Protein AF-A0A843I8L0-F1 (afdb_monomer)

Radius of gyration: 22.69 Å; Cα contacts (8 Å, |Δi|>4): 355; chains: 1; bounding box: 72×66×54 Å

pLDDT: mean 89.14, std 8.12, range [50.22, 97.62]

Solvent-accessible surface area (backbone atoms only — not comparable to full-atom values): 13441 Å² total; per-residue (Å²): 109,74,66,48,54,58,33,35,78,69,43,49,57,62,70,49,76,48,60,53,82,94,48,53,71,73,60,55,40,49,42,23,33,84,89,44,99,67,52,45,68,37,54,49,33,29,39,32,42,53,43,90,47,35,67,62,54,48,50,43,46,73,73,35,57,50,73,43,61,46,28,77,53,62,52,91,86,58,61,72,79,72,45,74,86,71,53,73,68,56,50,50,50,42,46,30,30,5,36,21,35,60,30,52,44,60,78,82,88,50,69,40,33,24,39,69,49,51,31,5,12,26,35,31,74,46,78,92,71,39,51,93,35,15,38,43,23,26,36,40,36,49,42,47,52,43,38,54,50,40,61,70,51,51,78,52,70,92,53,80,90,44,74,69,55,47,52,52,51,39,51,54,46,50,50,49,53,50,52,36,34,76,72,63,51,32,40,89,81,48,49,69,47,66,41,79,29,94,86,41,92,90,45,74,38,76,49,72,43,81,34,53,52,78,82,89,89,78,88,86,86,88,85,82,88,76,81,80,87,75,80,79,84,126

Sequence (234 aa):
LAKIKEDSEKGNPRVLYFSVDGMNMTELEALTDSEQTKFIQDPRVALVGPYDEFGITCARIFTTHYSEEPGYAEYRSVSTGTFTERTDDEENEIQNAGIIFNRDEKPGKSIHPKICLAVSTAFAKNPDNRPNDCLLHARRNVDQLIRDAFEVLYPQLKRNETEINLSYLQADIDNLVTSKREAGYMMEGTYINVNESASNPYDLDVEGVAVPVNSTELIRFSMYIEAPVTTVRS

Foldseek 3Di:
DVVQVVCVVVLQHAAAEDEDPPDDLVRVLQQLDPVDPHHDADLSYAYEDDPVCRVVQVVLVVPDDLQDWSQPAADPPDDAPPFDDDDPVVVCSSVQQQYWYWDQDPPDPHTGTGILTQFHNNSHDDVVRRDLSRGRSQVSLVSVLSNVLCVLCVVCQPPDDDPVVQVVSQVSNVVSQVVCVVVQFFDPQWHWHWAQDPVDNNDIDIDTDTHGDDDDNDDDDDDDDDDPPDPPDD

Secondary structure (DSSP, 8-state):
-HHHHHHHHTT----EEE--TT--HHHHHHTT-TTSSS----TTEEEESSGGGHHHHHHHHHHS-TTS-GGGS--SSSPTT-SPP--HHHHHHHHHTTEE-EEEE-STT--EEEES--B-GGG-S-GGG--TT-BHHHHHHHHHHHHHHHHHHGGGTTS---HHHHHHHHHHHHHHHHHHHHTTSB-TT-EEEEEE-SS-TT-EEEEEE--BPPPP--------PPPP------

Structure (mmCIF, N/CA/C/O backbone):
data_AF-A0A843I8L0-F1
#
_entry.id   AF-A0A843I8L0-F1
#
loop_
_atom_site.group_PDB
_atom_site.id
_atom_site.type_symbol
_atom_site.label_atom_id
_atom_site.label_alt_id
_atom_site.label_comp_id
_atom_site.label_asym_id
_atom_site.label_entity_id
_atom_site.label_seq_id
_atom_site.pdbx_PDB_ins_code
_atom_site.Cartn_x
_atom_site.Cartn_y
_atom_site.Cartn_z
_atom_site.occupancy
_atom_site.B_iso_or_equiv
_atom_site.auth_seq_id
_atom_site.auth_comp_id
_atom_site.auth_asym_id
_atom_site.auth_atom_id
_atom_site.pdbx_PDB_model_num
ATOM 1 N N . LEU A 1 1 ? 13.595 -8.304 9.120 1.00 67.06 1 LEU A N 1
ATOM 2 C CA . LEU A 1 1 ? 13.813 -7.118 8.257 1.00 67.06 1 LEU A CA 1
ATOM 3 C C . LEU A 1 1 ? 14.927 -7.314 7.232 1.00 67.06 1 LEU A C 1
ATOM 5 O O . LEU A 1 1 ? 14.651 -7.096 6.064 1.00 67.06 1 LEU A O 1
ATOM 9 N N . ALA A 1 2 ? 16.128 -7.782 7.607 1.00 77.75 2 ALA A N 1
ATOM 10 C CA . ALA A 1 2 ? 17.236 -7.994 6.655 1.00 77.75 2 ALA A CA 1
ATOM 11 C C . ALA A 1 2 ? 16.834 -8.791 5.395 1.00 77.75 2 ALA A C 1
ATOM 13 O O . ALA A 1 2 ? 17.108 -8.357 4.284 1.00 77.75 2 ALA A O 1
ATOM 14 N N . LYS A 1 3 ? 16.079 -9.886 5.565 1.00 80.62 3 LYS A N 1
ATOM 15 C CA . LYS A 1 3 ? 15.619 -10.712 4.441 1.00 80.62 3 LYS A CA 1
ATOM 16 C C . LYS A 1 3 ? 14.651 -9.997 3.482 1.00 80.62 3 LYS A C 1
ATOM 18 O O . LYS A 1 3 ? 14.734 -10.184 2.280 1.00 80.62 3 LYS A O 1
ATOM 23 N N . ILE A 1 4 ? 13.774 -9.136 4.003 1.00 81.44 4 ILE A N 1
ATOM 24 C CA . ILE A 1 4 ? 12.812 -8.365 3.191 1.00 81.44 4 ILE A CA 1
ATOM 25 C C . ILE A 1 4 ? 13.538 -7.335 2.321 1.00 81.44 4 ILE A C 1
ATOM 27 O O . ILE A 1 4 ? 13.143 -7.103 1.178 1.00 81.44 4 ILE A O 1
ATOM 31 N N . LYS A 1 5 ? 14.604 -6.728 2.856 1.00 79.56 5 LYS A N 1
ATOM 32 C CA . LYS A 1 5 ? 15.454 -5.798 2.104 1.00 79.56 5 LYS A CA 1
ATOM 33 C C . LYS A 1 5 ? 16.174 -6.530 0.970 1.00 79.56 5 LYS A C 1
ATOM 35 O O . LYS A 1 5 ? 16.036 -6.128 -0.177 1.00 79.56 5 LYS A O 1
ATOM 40 N N . GLU A 1 6 ? 16.794 -7.667 1.282 1.00 84.44 6 GLU A N 1
ATOM 41 C CA . GLU A 1 6 ? 17.468 -8.522 0.294 1.00 84.44 6 GLU A CA 1
ATOM 42 C C . GLU A 1 6 ? 16.524 -8.993 -0.828 1.00 84.44 6 GLU A C 1
ATOM 44 O O . GLU A 1 6 ? 16.888 -8.988 -2.000 1.00 84.44 6 GLU A O 1
ATOM 49 N N . ASP A 1 7 ? 15.295 -9.401 -0.496 1.00 85.06 7 ASP A N 1
ATOM 50 C CA . ASP A 1 7 ? 14.333 -9.851 -1.508 1.00 85.06 7 ASP A CA 1
ATOM 51 C C . ASP A 1 7 ? 13.844 -8.685 -2.393 1.00 85.06 7 ASP A C 1
ATOM 53 O O . ASP A 1 7 ? 13.570 -8.881 -3.578 1.00 85.06 7 ASP A O 1
ATOM 57 N N . SER A 1 8 ? 13.785 -7.462 -1.850 1.00 81.38 8 SER A N 1
ATOM 58 C CA . SER A 1 8 ? 13.409 -6.259 -2.609 1.00 81.38 8 SER A CA 1
ATOM 59 C C . SER A 1 8 ? 14.448 -5.896 -3.672 1.00 81.38 8 SER A C 1
ATOM 61 O O . SER A 1 8 ? 14.066 -5.563 -4.789 1.00 81.38 8 SER A O 1
ATOM 63 N N . GLU A 1 9 ? 15.739 -6.029 -3.359 1.00 81.19 9 GLU A N 1
ATOM 64 C CA . GLU A 1 9 ? 16.850 -5.814 -4.305 1.00 81.19 9 GLU A CA 1
ATOM 65 C C . GLU A 1 9 ? 16.826 -6.811 -5.477 1.00 81.19 9 GLU A C 1
ATOM 67 O O . GLU A 1 9 ? 17.357 -6.541 -6.546 1.00 81.19 9 GLU A O 1
ATOM 72 N N . LYS A 1 10 ? 16.159 -7.958 -5.304 1.00 82.62 10 LYS A N 1
ATOM 73 C CA . LYS A 1 10 ? 16.035 -9.022 -6.314 1.00 82.62 10 LYS A CA 1
ATOM 74 C C . LYS A 1 10 ? 14.731 -8.945 -7.117 1.00 82.62 10 LYS A C 1
ATOM 76 O O . LYS A 1 10 ? 14.289 -9.957 -7.656 1.00 82.62 10 LYS A O 1
ATOM 81 N N . GLY A 1 11 ? 14.071 -7.785 -7.136 1.00 83.44 11 GLY A N 1
ATOM 82 C CA . GLY A 1 11 ? 12.796 -7.591 -7.840 1.00 83.44 11 GLY A CA 1
ATOM 83 C C . GLY A 1 11 ? 11.600 -8.291 -7.182 1.00 83.44 11 GLY A C 1
ATOM 84 O O . GLY A 1 11 ? 10.532 -8.394 -7.781 1.00 83.44 11 GLY A O 1
ATOM 85 N N . ASN A 1 12 ? 11.740 -8.763 -5.939 1.00 88.94 12 ASN A N 1
ATOM 86 C CA . ASN A 1 12 ? 10.688 -9.460 -5.199 1.00 88.94 12 ASN A CA 1
ATOM 87 C C . ASN A 1 12 ? 10.364 -8.742 -3.877 1.00 88.94 12 ASN A C 1
ATOM 89 O O . ASN A 1 12 ? 10.501 -9.328 -2.798 1.00 88.94 12 ASN A O 1
ATOM 93 N N . PRO A 1 13 ? 9.920 -7.473 -3.926 1.00 92.44 13 PRO A N 1
ATOM 94 C CA . PRO A 1 13 ? 9.626 -6.721 -2.718 1.00 92.44 13 PRO A CA 1
ATOM 95 C C . PRO A 1 13 ? 8.508 -7.384 -1.905 1.00 92.44 13 PRO A C 1
ATOM 97 O O . PRO A 1 13 ? 7.604 -8.024 -2.452 1.00 92.44 13 PRO A O 1
ATOM 100 N N . ARG A 1 14 ? 8.563 -7.248 -0.577 1.00 90.50 14 ARG A N 1
ATOM 101 C CA . ARG A 1 14 ? 7.578 -7.811 0.362 1.00 90.50 14 ARG A CA 1
ATOM 102 C C . ARG A 1 14 ? 7.196 -6.780 1.422 1.00 90.50 14 ARG A C 1
ATOM 104 O O . ARG A 1 14 ? 7.990 -5.898 1.754 1.00 90.50 14 ARG A O 1
ATOM 111 N N . VAL A 1 15 ? 5.991 -6.937 1.963 1.00 93.19 15 VAL A N 1
ATOM 112 C CA . VAL A 1 15 ? 5.487 -6.203 3.130 1.00 93.19 15 VAL A CA 1
ATOM 113 C C . VAL A 1 15 ? 5.264 -7.211 4.253 1.00 93.19 15 VAL A C 1
ATOM 115 O O . VAL A 1 15 ? 4.696 -8.281 4.026 1.00 93.19 15 VAL A O 1
ATOM 118 N N . LEU A 1 16 ? 5.754 -6.889 5.447 1.00 94.81 16 LEU A N 1
ATOM 119 C CA . LEU A 1 16 ? 5.544 -7.671 6.657 1.00 94.81 16 LEU A CA 1
ATOM 120 C C . LEU A 1 16 ? 4.271 -7.200 7.352 1.00 94.81 16 LEU A C 1
ATOM 122 O O . LEU A 1 16 ? 4.149 -6.022 7.665 1.00 94.81 16 LEU A O 1
ATOM 126 N N . TYR A 1 17 ? 3.385 -8.139 7.659 1.00 96.19 17 TYR A N 1
ATOM 127 C CA . TYR A 1 17 ? 2.206 -7.910 8.487 1.00 96.19 17 TYR A CA 1
ATOM 128 C C . TYR A 1 17 ? 2.379 -8.680 9.782 1.00 96.19 17 TYR A C 1
ATOM 130 O O . TYR A 1 17 ? 2.701 -9.871 9.747 1.00 96.19 17 TYR A O 1
ATOM 138 N N . PHE A 1 18 ? 2.177 -8.019 10.914 1.00 96.12 18 PHE A N 1
ATOM 139 C CA . PHE A 1 18 ? 2.245 -8.684 12.206 1.00 96.12 18 PHE A CA 1
ATOM 140 C C . PHE A 1 18 ? 1.312 -8.034 13.223 1.00 96.12 18 PHE A C 1
ATOM 142 O O . PHE A 1 18 ? 0.847 -6.909 13.049 1.00 96.12 18 PHE A O 1
ATOM 149 N N . SER A 1 19 ? 1.055 -8.782 14.286 1.00 96.25 19 SER A N 1
ATOM 150 C CA . SER A 1 19 ? 0.394 -8.332 15.501 1.00 96.25 19 SER A CA 1
ATOM 151 C C . SER A 1 19 ? 1.052 -9.031 16.692 1.00 96.25 19 SER A C 1
ATOM 153 O O . SER A 1 19 ? 1.779 -10.014 16.500 1.00 96.25 19 SER A O 1
ATOM 155 N N . VAL A 1 20 ? 0.834 -8.528 17.905 1.00 96.12 20 VAL A N 1
ATOM 156 C CA . VAL A 1 20 ? 1.445 -9.068 19.124 1.00 96.12 20 VAL A CA 1
ATOM 157 C C . VAL A 1 20 ? 0.355 -9.480 20.103 1.00 96.12 20 VAL A C 1
ATOM 159 O O . VAL A 1 20 ? -0.411 -8.645 20.575 1.00 96.12 20 VAL A O 1
ATOM 162 N N . ASP A 1 21 ? 0.290 -10.780 20.389 1.00 96.25 21 ASP A N 1
ATOM 163 C CA . ASP A 1 21 ? -0.664 -11.334 21.348 1.00 96.25 21 ASP A CA 1
ATOM 164 C C . ASP A 1 21 ? -0.406 -10.786 22.757 1.00 96.25 21 ASP A C 1
ATOM 166 O O . ASP A 1 21 ? 0.742 -10.643 23.187 1.00 96.25 21 ASP A O 1
ATOM 170 N N . GLY A 1 22 ? -1.487 -10.470 23.466 1.00 92.56 22 GLY A N 1
ATOM 171 C CA . GLY A 1 22 ? -1.453 -9.915 24.816 1.00 92.56 22 GLY A CA 1
ATOM 172 C C . GLY A 1 22 ? -1.093 -8.430 24.931 1.00 92.56 22 GLY A C 1
ATOM 173 O O . GLY A 1 22 ? -1.093 -7.939 26.057 1.00 92.56 22 GLY A O 1
ATOM 174 N N . MET A 1 23 ? -0.820 -7.713 23.830 1.00 94.75 23 MET A N 1
ATOM 175 C CA . MET A 1 23 ? -0.579 -6.262 23.858 1.00 94.75 23 MET A CA 1
ATOM 176 C C . MET A 1 23 ? -1.852 -5.451 23.590 1.00 94.75 23 MET A C 1
ATOM 178 O O . MET A 1 23 ? -2.596 -5.722 22.645 1.00 94.75 23 MET A O 1
ATOM 182 N N . ASN A 1 24 ? -2.081 -4.418 24.401 1.00 91.50 24 ASN A N 1
ATOM 183 C CA . ASN A 1 24 ? -3.107 -3.398 24.163 1.00 91.50 24 ASN A CA 1
ATOM 184 C C . ASN A 1 24 ? -2.607 -2.286 23.212 1.00 91.50 24 ASN A C 1
ATOM 186 O O . ASN A 1 24 ? -1.443 -2.282 22.819 1.00 91.50 24 ASN A O 1
ATOM 190 N N . MET A 1 25 ? -3.470 -1.330 22.832 1.00 91.56 25 MET A N 1
ATOM 191 C CA . MET A 1 25 ? -3.089 -0.280 21.866 1.00 91.56 25 MET A CA 1
ATOM 192 C C . MET A 1 25 ? -1.919 0.579 22.335 1.00 91.56 25 MET A C 1
ATOM 194 O O . MET A 1 25 ? -0.987 0.771 21.567 1.00 91.56 25 MET A O 1
ATOM 198 N N . THR A 1 26 ? -1.897 1.004 23.597 1.00 92.00 26 THR A N 1
ATOM 199 C CA . THR A 1 26 ? -0.787 1.794 24.148 1.00 92.00 26 THR A CA 1
ATOM 200 C C . THR A 1 26 ? 0.541 1.031 24.092 1.00 92.00 26 THR A C 1
ATOM 202 O O . THR A 1 26 ? 1.591 1.603 23.807 1.00 92.00 26 THR A O 1
ATOM 205 N N . GLU A 1 27 ? 0.513 -0.281 24.332 1.00 93.94 27 GLU A N 1
ATOM 206 C CA . GLU A 1 27 ? 1.703 -1.131 24.213 1.00 93.94 27 GLU A CA 1
ATOM 207 C C . GLU A 1 27 ? 2.147 -1.304 22.754 1.00 93.94 27 GLU A C 1
ATOM 209 O O . GLU A 1 27 ? 3.348 -1.332 22.483 1.00 93.94 27 GLU A O 1
ATOM 214 N N . LEU A 1 28 ? 1.204 -1.379 21.810 1.00 94.25 28 LEU A N 1
ATOM 215 C CA . LEU A 1 28 ? 1.508 -1.412 20.378 1.00 94.25 28 LEU A CA 1
ATOM 216 C C . LEU A 1 28 ? 2.082 -0.079 19.877 1.00 94.25 28 LEU A C 1
ATOM 218 O O . LEU A 1 28 ? 3.028 -0.092 19.092 1.00 94.25 28 LEU A O 1
ATOM 222 N N . GLU A 1 29 ? 1.564 1.056 20.346 1.00 93.06 29 GLU A N 1
ATOM 223 C CA . GLU A 1 29 ? 2.068 2.399 20.017 1.00 93.06 29 GLU A CA 1
ATOM 224 C C . GLU A 1 29 ? 3.522 2.577 20.460 1.00 93.06 29 GLU A C 1
ATOM 226 O O . GLU A 1 29 ? 4.342 3.126 19.724 1.00 93.06 29 GLU A O 1
ATOM 231 N N . ALA A 1 30 ? 3.892 2.021 21.616 1.00 92.69 30 ALA A N 1
ATOM 232 C CA . ALA A 1 30 ? 5.279 2.027 22.071 1.00 92.69 30 ALA A CA 1
ATOM 233 C C . ALA A 1 30 ? 6.231 1.273 21.114 1.00 92.69 30 ALA A C 1
ATOM 235 O O . ALA A 1 30 ? 7.426 1.554 21.089 1.00 92.69 30 ALA A O 1
ATOM 236 N N . LEU A 1 31 ? 5.746 0.337 20.287 1.00 93.31 31 LEU A N 1
ATOM 237 C CA . LEU A 1 31 ? 6.596 -0.356 19.307 1.00 93.31 31 LEU A CA 1
ATOM 238 C C . LEU A 1 31 ? 6.971 0.519 18.107 1.00 93.31 31 LEU A C 1
ATOM 240 O O . LEU A 1 31 ? 7.928 0.191 17.402 1.00 93.31 31 LEU A O 1
ATOM 244 N N . THR A 1 32 ? 6.233 1.597 17.844 1.00 92.12 32 THR A N 1
ATOM 245 C CA . THR A 1 32 ? 6.439 2.481 16.684 1.00 92.12 32 THR A CA 1
ATOM 246 C C . THR A 1 32 ? 6.933 3.876 17.075 1.00 92.12 32 THR A C 1
ATOM 248 O O . THR A 1 32 ? 7.297 4.674 16.208 1.00 92.12 32 THR A O 1
ATOM 251 N N . ASP A 1 33 ? 7.017 4.156 18.373 1.00 89.75 33 ASP A N 1
ATOM 252 C CA . ASP A 1 33 ? 7.498 5.413 18.934 1.00 89.75 33 ASP A CA 1
ATOM 253 C C . ASP A 1 33 ? 9.032 5.546 18.854 1.00 89.75 33 ASP A C 1
ATOM 255 O O . ASP A 1 33 ? 9.783 4.786 19.466 1.00 89.75 33 ASP A O 1
ATOM 259 N N . SER A 1 34 ? 9.505 6.560 18.122 1.00 86.75 34 SER A N 1
ATOM 260 C CA . SER A 1 34 ? 10.933 6.857 17.938 1.00 86.75 34 SER A CA 1
ATOM 261 C C . SER A 1 34 ? 11.664 7.265 19.220 1.00 86.75 34 SER A C 1
ATOM 263 O O . SER A 1 34 ? 12.895 7.284 19.229 1.00 86.75 34 SER A O 1
ATOM 265 N N . GLU A 1 35 ? 10.943 7.611 20.290 1.00 88.44 35 GLU A N 1
ATOM 266 C CA . GLU A 1 35 ? 11.540 7.918 21.595 1.00 88.44 35 GLU A CA 1
ATOM 267 C C . GLU A 1 35 ? 11.957 6.649 22.365 1.00 88.44 35 GLU A C 1
ATOM 269 O O . GLU A 1 35 ? 12.728 6.723 23.327 1.00 88.44 35 GLU A O 1
ATOM 274 N N . GLN A 1 36 ? 11.508 5.466 21.933 1.00 88.31 36 GLN A N 1
ATOM 275 C CA . GLN A 1 36 ? 11.835 4.196 22.579 1.00 88.31 36 GLN A CA 1
ATOM 276 C C . GLN A 1 36 ? 13.208 3.658 22.156 1.00 88.31 36 GLN A C 1
ATOM 278 O O . GLN A 1 36 ? 13.712 3.897 21.062 1.00 88.31 36 GLN A O 1
ATOM 283 N N . THR A 1 37 ? 13.823 2.831 23.013 1.00 87.69 37 THR A N 1
ATOM 284 C CA . THR A 1 37 ? 15.140 2.217 22.712 1.00 87.69 37 THR A CA 1
ATOM 285 C C . THR A 1 37 ? 15.062 1.211 21.558 1.00 87.69 37 THR A C 1
ATOM 287 O O . THR A 1 37 ? 16.047 0.957 20.865 1.00 87.69 37 THR A O 1
ATOM 290 N N . LYS A 1 38 ? 13.893 0.592 21.377 1.00 86.19 38 LYS A N 1
ATOM 291 C CA . LYS A 1 38 ? 13.604 -0.373 20.318 1.00 86.19 38 LYS A CA 1
ATOM 292 C C . LYS A 1 38 ? 12.266 0.001 19.704 1.00 86.19 38 LYS A C 1
ATOM 294 O O . LYS A 1 38 ? 11.240 -0.218 20.333 1.00 86.19 38 LYS A O 1
ATOM 299 N N . PHE A 1 39 ? 12.309 0.524 18.489 1.00 90.75 39 PHE A N 1
ATOM 300 C CA . PHE A 1 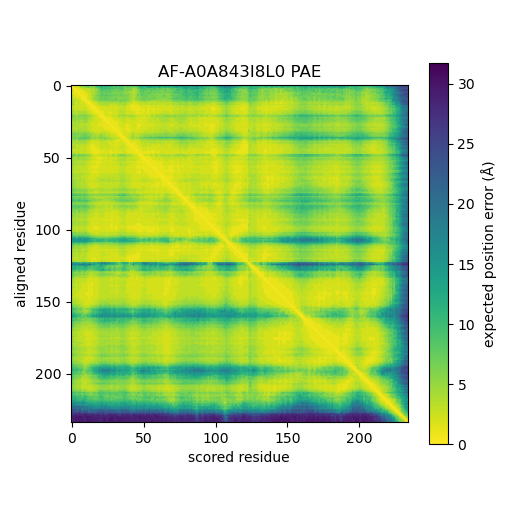39 ? 11.126 0.924 17.742 1.00 90.75 39 PHE A CA 1
ATOM 301 C C . PHE A 1 39 ? 11.201 0.421 16.300 1.00 90.75 39 PHE A C 1
ATOM 303 O O . PHE A 1 39 ? 12.267 0.025 15.813 1.00 90.75 39 PHE A O 1
ATOM 310 N N . ILE A 1 40 ? 10.058 0.422 15.621 1.00 90.81 40 ILE A N 1
ATOM 311 C CA . ILE A 1 40 ? 9.914 -0.002 14.232 1.00 90.81 40 ILE A CA 1
ATOM 312 C C . ILE A 1 40 ? 9.206 1.106 13.454 1.00 90.81 40 ILE A C 1
ATOM 314 O O . ILE A 1 40 ? 7.999 1.276 13.574 1.00 90.81 40 ILE A O 1
ATOM 318 N N . GLN A 1 41 ? 9.939 1.803 12.591 1.00 90.50 41 GLN A N 1
ATOM 319 C CA . GLN A 1 41 ? 9.395 2.757 11.619 1.00 90.50 41 GLN A CA 1
ATOM 320 C C . GLN A 1 41 ? 9.927 2.392 10.235 1.00 90.50 41 GLN A C 1
ATOM 322 O O . GLN A 1 41 ? 11.023 2.794 9.849 1.00 90.50 41 GLN A O 1
ATOM 327 N N . ASP A 1 42 ? 9.187 1.549 9.519 1.00 90.69 42 ASP A N 1
ATOM 328 C CA . ASP A 1 42 ? 9.594 1.049 8.206 1.00 90.69 42 ASP A CA 1
ATOM 329 C C . ASP A 1 42 ? 8.360 0.972 7.290 1.00 90.69 42 ASP A C 1
ATOM 331 O O . ASP A 1 42 ? 7.364 0.350 7.671 1.00 90.69 42 ASP A O 1
ATOM 335 N N . PRO A 1 43 ? 8.392 1.569 6.083 1.00 90.88 43 PRO A N 1
ATOM 336 C CA . PRO A 1 43 ? 7.249 1.540 5.168 1.00 90.88 43 PRO A CA 1
ATOM 337 C C . PRO A 1 43 ? 6.839 0.132 4.718 1.00 90.88 43 PRO A C 1
ATOM 339 O O . PRO A 1 43 ? 5.731 -0.083 4.230 1.00 90.88 43 PRO A O 1
ATOM 342 N N . ARG A 1 44 ? 7.729 -0.858 4.873 1.00 92.44 44 ARG A N 1
ATOM 343 C CA . ARG A 1 44 ? 7.473 -2.268 4.548 1.00 92.44 44 ARG A CA 1
ATOM 344 C C . ARG A 1 44 ? 6.930 -3.065 5.727 1.00 92.44 44 ARG A C 1
ATOM 346 O O . ARG A 1 44 ? 6.820 -4.288 5.618 1.00 92.44 44 ARG A O 1
ATOM 353 N N . VAL A 1 45 ? 6.621 -2.418 6.845 1.00 94.06 45 VAL A N 1
ATOM 354 C CA . VAL A 1 45 ? 6.116 -3.076 8.047 1.00 94.06 45 VAL A CA 1
ATOM 355 C C . VAL A 1 45 ? 4.753 -2.504 8.412 1.00 94.06 45 VAL A C 1
ATOM 357 O O . VAL A 1 45 ? 4.596 -1.303 8.591 1.00 94.06 45 VAL A O 1
ATOM 360 N N . ALA A 1 46 ? 3.765 -3.383 8.536 1.00 96.31 46 ALA A N 1
ATOM 361 C CA . ALA A 1 46 ? 2.414 -3.073 8.969 1.00 96.31 46 ALA A CA 1
ATOM 362 C C . ALA A 1 46 ? 2.139 -3.760 10.307 1.00 96.31 46 ALA A C 1
ATOM 364 O O . ALA A 1 46 ? 2.142 -4.995 10.393 1.00 96.31 46 ALA A O 1
ATOM 365 N N . LEU A 1 47 ? 1.898 -2.948 11.333 1.00 97.12 47 LEU A N 1
ATOM 366 C CA . LEU A 1 47 ? 1.419 -3.408 12.627 1.00 97.12 47 LEU A CA 1
ATOM 367 C C . LEU A 1 47 ? -0.106 -3.338 12.632 1.00 97.12 47 LEU A C 1
ATOM 369 O O . LEU A 1 47 ? -0.685 -2.292 12.358 1.00 97.12 47 LEU A O 1
ATOM 373 N N . VAL A 1 48 ? -0.747 -4.461 12.921 1.00 97.56 48 VAL A N 1
ATOM 374 C CA . VAL A 1 48 ? -2.202 -4.575 13.006 1.00 97.56 48 VAL A CA 1
ATOM 375 C C . VAL A 1 48 ? -2.589 -4.798 14.460 1.00 97.56 48 VAL A C 1
ATOM 377 O O . VAL A 1 48 ? -2.018 -5.665 15.126 1.00 97.56 48 VAL A O 1
ATOM 380 N N . GLY A 1 49 ? -3.572 -4.052 14.944 1.00 93.44 49 GLY A N 1
ATOM 381 C CA . GLY A 1 49 ? -4.078 -4.177 16.301 1.00 93.44 49 GLY A CA 1
ATOM 382 C C . GLY A 1 49 ? -5.587 -3.952 16.380 1.00 93.44 49 GLY A C 1
ATOM 383 O O . GLY A 1 49 ? -6.132 -3.222 15.551 1.00 93.44 49 GLY A O 1
ATOM 384 N N . PRO A 1 50 ? -6.260 -4.525 17.391 1.00 93.38 50 PRO A N 1
ATOM 385 C CA . PRO A 1 50 ? -5.782 -5.538 18.349 1.00 93.38 50 PRO A CA 1
ATOM 386 C C . PRO A 1 50 ? -5.512 -6.928 17.726 1.00 93.38 50 PRO A C 1
ATOM 388 O O . PRO A 1 50 ? -5.795 -7.175 16.554 1.00 93.38 50 PRO A O 1
ATOM 391 N N . TYR A 1 51 ? -4.877 -7.824 18.495 1.00 95.38 51 TYR A N 1
ATOM 392 C CA . TYR A 1 51 ? -4.406 -9.137 18.017 1.00 95.38 51 TYR A CA 1
ATOM 393 C C . TYR A 1 51 ? -5.525 -10.059 17.521 1.00 95.38 51 TYR A C 1
ATOM 395 O O . TYR A 1 51 ? -5.371 -10.748 16.511 1.00 95.38 51 TYR A O 1
ATOM 403 N N . ASP A 1 52 ? -6.666 -10.047 18.198 1.00 94.06 52 ASP A N 1
ATOM 404 C CA . ASP A 1 52 ? -7.871 -10.796 17.836 1.00 94.06 52 ASP A CA 1
ATOM 405 C C . ASP A 1 52 ? -8.460 -10.374 16.480 1.00 94.06 52 ASP A C 1
ATOM 407 O O . ASP A 1 52 ? -9.081 -11.185 15.789 1.00 94.06 52 ASP A O 1
ATOM 411 N N . GLU A 1 53 ? -8.188 -9.147 16.039 1.00 94.19 53 GLU A N 1
ATOM 412 C CA . GLU A 1 53 ? -8.600 -8.635 14.733 1.00 94.19 53 GLU A CA 1
ATOM 413 C C . GLU A 1 53 ? -7.588 -8.935 13.608 1.00 94.19 53 GLU A C 1
ATOM 415 O O . GLU A 1 53 ? -7.895 -8.740 12.427 1.00 94.19 53 GLU A O 1
ATOM 420 N N . PHE A 1 54 ? -6.395 -9.459 13.922 1.00 96.75 54 PHE A N 1
ATOM 421 C CA . PHE A 1 54 ? -5.305 -9.643 12.951 1.00 96.75 54 PHE A CA 1
ATOM 422 C C . PHE A 1 54 ? -5.736 -10.421 11.702 1.00 96.75 54 PHE A C 1
ATOM 424 O O . PHE A 1 54 ? -5.511 -9.985 10.570 1.00 96.75 54 PHE A O 1
ATOM 431 N N . GLY A 1 55 ? -6.390 -11.568 11.904 1.00 96.06 55 GLY A N 1
ATOM 432 C CA . GLY A 1 55 ? -6.776 -12.461 10.813 1.00 96.06 55 GLY A CA 1
ATOM 433 C C . GLY A 1 55 ? -7.759 -11.820 9.832 1.00 96.06 55 GLY A C 1
ATOM 434 O O . GLY A 1 55 ? -7.575 -11.931 8.618 1.00 96.06 55 GLY A O 1
ATOM 435 N N . ILE A 1 56 ? -8.777 -11.119 10.342 1.00 95.75 56 ILE A N 1
ATOM 436 C CA . ILE A 1 56 ? -9.805 -10.494 9.497 1.00 95.75 56 ILE A CA 1
ATOM 437 C C . ILE A 1 56 ? -9.254 -9.269 8.760 1.00 95.75 56 ILE A C 1
ATOM 439 O O . ILE A 1 56 ? -9.528 -9.101 7.569 1.00 95.75 56 ILE A O 1
ATOM 443 N N . THR A 1 57 ? -8.404 -8.479 9.421 1.00 97.44 57 THR A N 1
ATOM 444 C CA . THR A 1 57 ? -7.751 -7.306 8.832 1.00 97.44 57 THR A CA 1
ATOM 445 C C . THR A 1 57 ? -6.822 -7.726 7.702 1.00 97.44 57 THR A C 1
ATOM 447 O O . THR A 1 57 ? -6.912 -7.206 6.588 1.00 97.44 57 THR A O 1
ATOM 450 N N . CYS A 1 58 ? -5.976 -8.735 7.934 1.00 97.19 58 CYS A N 1
ATOM 451 C CA . CYS A 1 58 ? -5.110 -9.277 6.891 1.00 97.19 58 CYS A CA 1
ATOM 452 C C . CYS A 1 58 ? -5.912 -9.862 5.726 1.00 97.19 58 CYS A C 1
ATOM 454 O O . CYS A 1 58 ? -5.576 -9.599 4.572 1.00 97.19 58 CYS A O 1
ATOM 456 N N . ALA A 1 59 ? -7.001 -10.592 5.991 1.00 95.88 59 ALA A N 1
ATOM 457 C CA . ALA A 1 59 ? -7.861 -11.111 4.929 1.00 95.88 59 ALA A CA 1
ATOM 458 C C . ALA A 1 59 ? -8.429 -9.984 4.047 1.00 95.88 59 ALA A C 1
ATOM 460 O O . ALA A 1 59 ? -8.417 -10.096 2.816 1.00 95.88 59 ALA A O 1
ATOM 461 N N . ARG A 1 60 ? -8.866 -8.869 4.645 1.00 96.25 60 ARG A N 1
ATOM 462 C CA . ARG A 1 60 ? -9.333 -7.689 3.902 1.00 96.25 60 ARG A CA 1
ATOM 463 C C . ARG A 1 60 ? -8.219 -7.050 3.078 1.00 96.25 60 ARG A C 1
ATOM 465 O O . ARG A 1 60 ? -8.429 -6.774 1.898 1.00 96.25 60 ARG A O 1
ATOM 472 N N . ILE A 1 61 ? -7.027 -6.879 3.645 1.00 96.88 61 ILE A N 1
ATOM 473 C CA . ILE A 1 61 ? -5.872 -6.326 2.921 1.00 96.88 61 ILE A CA 1
ATOM 474 C C . ILE A 1 61 ? -5.504 -7.212 1.722 1.00 96.88 61 ILE A C 1
ATOM 476 O O . ILE A 1 61 ? -5.342 -6.702 0.612 1.00 96.88 61 ILE A O 1
ATOM 480 N N . PHE A 1 62 ? -5.408 -8.530 1.916 1.00 94.88 62 PHE A N 1
ATOM 481 C CA . PHE A 1 62 ? -4.951 -9.473 0.887 1.00 94.88 62 PHE A CA 1
ATOM 482 C C . PHE A 1 62 ? -5.959 -9.683 -0.243 1.00 94.88 62 PHE A C 1
ATOM 484 O O . PHE A 1 62 ? -5.561 -10.004 -1.359 1.00 94.88 62 PHE A O 1
ATOM 491 N N . THR A 1 63 ? -7.250 -9.493 0.032 1.00 94.38 63 THR A N 1
ATOM 492 C CA . THR A 1 63 ? -8.314 -9.581 -0.982 1.00 94.38 63 THR A CA 1
ATOM 493 C C . THR A 1 63 ? -8.590 -8.255 -1.689 1.00 94.38 63 THR A C 1
ATOM 495 O O . THR A 1 63 ? -9.271 -8.249 -2.712 1.00 94.38 63 THR A O 1
ATOM 498 N N . THR A 1 64 ? -8.055 -7.142 -1.181 1.00 95.56 64 THR A N 1
ATOM 499 C CA . THR A 1 64 ? -8.138 -5.830 -1.836 1.00 95.56 64 THR A CA 1
ATOM 500 C C . THR A 1 64 ? -7.070 -5.718 -2.922 1.00 95.56 64 THR A C 1
ATOM 502 O O . THR A 1 64 ? -5.925 -6.139 -2.714 1.00 95.56 64 THR A O 1
ATOM 505 N N . HIS A 1 65 ? -7.428 -5.144 -4.075 1.00 94.69 65 HIS A N 1
ATOM 506 C CA . HIS A 1 65 ? -6.485 -4.915 -5.169 1.00 94.69 65 HIS A CA 1
ATOM 507 C C . HIS A 1 65 ? -5.311 -4.039 -4.700 1.00 94.69 65 HIS A C 1
ATOM 509 O O . HIS A 1 65 ? -5.473 -3.177 -3.842 1.00 94.69 65 HIS A O 1
ATOM 515 N N . TYR A 1 66 ? -4.105 -4.250 -5.235 1.00 93.62 66 TYR A N 1
ATOM 516 C CA . TYR A 1 66 ? -2.889 -3.603 -4.715 1.00 93.62 66 TYR A CA 1
ATOM 517 C C . TYR A 1 66 ? -2.918 -2.066 -4.784 1.00 93.62 66 TYR A C 1
ATOM 519 O O . TYR A 1 66 ? -2.199 -1.420 -4.029 1.00 93.62 66 TYR A O 1
ATOM 527 N N . SER A 1 67 ? -3.712 -1.499 -5.695 1.00 91.56 67 SER A N 1
ATOM 528 C CA . SER A 1 67 ? -3.848 -0.056 -5.923 1.00 91.56 67 SER A CA 1
ATOM 529 C C . SER A 1 67 ? -4.954 0.594 -5.092 1.00 91.56 67 SER A C 1
ATOM 531 O O . SER A 1 67 ? -5.108 1.809 -5.138 1.00 91.56 67 SER A O 1
ATOM 533 N N . GLU A 1 68 ? -5.760 -0.201 -4.390 1.00 93.75 68 GLU A N 1
ATOM 534 C CA . GLU A 1 68 ? -6.918 0.271 -3.638 1.00 93.75 68 GLU A CA 1
ATOM 535 C C . GLU A 1 68 ? -6.592 0.329 -2.150 1.00 93.75 68 GLU A C 1
ATOM 537 O O . GLU A 1 68 ? -5.939 -0.567 -1.607 1.00 93.75 68 GLU A O 1
ATOM 542 N N . GLU A 1 69 ? -7.076 1.376 -1.484 1.00 95.12 69 GLU A N 1
ATOM 543 C CA . GLU A 1 69 ? -6.985 1.488 -0.034 1.00 95.12 69 GLU A CA 1
ATOM 544 C C . GLU A 1 69 ? -7.912 0.417 0.611 1.00 95.12 69 GLU A C 1
ATOM 546 O O . GLU A 1 69 ? -9.109 0.368 0.309 1.00 95.12 69 GLU A O 1
ATOM 551 N N . PRO A 1 70 ? -7.382 -0.498 1.452 1.00 95.50 70 PRO A N 1
ATOM 552 C CA . PRO A 1 70 ? -8.143 -1.595 2.065 1.00 95.50 70 PRO A CA 1
ATOM 553 C C . PRO A 1 70 ? -9.360 -1.214 2.919 1.00 95.50 70 PRO A C 1
ATOM 555 O O . PRO A 1 70 ? -10.334 -1.976 2.934 1.00 95.50 70 PRO A O 1
ATOM 558 N N . GLY A 1 71 ? -9.311 -0.084 3.620 1.00 95.06 71 GLY A N 1
ATOM 559 C CA . GLY A 1 71 ? -10.408 0.517 4.382 1.00 95.06 71 GLY A CA 1
ATOM 560 C C . GLY A 1 71 ? -11.496 1.193 3.545 1.00 95.06 71 GLY A C 1
ATOM 561 O O . GLY A 1 71 ? -12.553 1.509 4.086 1.00 95.06 71 GLY A O 1
ATOM 562 N N . TYR A 1 72 ? -11.327 1.343 2.226 1.00 93.19 72 TYR A N 1
ATOM 563 C CA . TYR A 1 72 ? -12.350 1.939 1.362 1.00 93.19 72 TYR A CA 1
ATOM 564 C C . TYR A 1 72 ? -13.685 1.179 1.410 1.00 93.19 72 TYR A C 1
ATOM 566 O O . TYR A 1 72 ? -14.750 1.798 1.466 1.00 93.19 72 TYR A O 1
ATOM 574 N N . ALA A 1 73 ? -13.642 -0.159 1.399 1.00 92.44 73 ALA A N 1
ATOM 575 C CA . ALA A 1 73 ? -14.846 -0.988 1.405 1.00 92.44 73 ALA A CA 1
ATOM 576 C C . ALA A 1 73 ? -15.059 -1.702 2.742 1.00 92.44 73 ALA A C 1
ATOM 578 O O . ALA A 1 73 ? -14.115 -2.120 3.412 1.00 92.44 73 ALA A O 1
ATOM 579 N N . GLU A 1 74 ? -16.332 -1.895 3.079 1.00 94.50 74 GLU A N 1
ATOM 580 C CA . GLU A 1 74 ? -16.760 -2.588 4.288 1.00 94.50 74 GLU A CA 1
ATOM 581 C C . GLU A 1 74 ? -16.456 -4.092 4.273 1.00 94.50 74 GLU A C 1
ATOM 583 O O . GLU A 1 74 ? -16.339 -4.752 3.229 1.00 94.50 74 GLU A O 1
ATOM 588 N N . TYR A 1 75 ? -16.367 -4.657 5.472 1.00 95.75 75 TYR A N 1
ATOM 589 C CA . TYR A 1 75 ? -16.339 -6.094 5.676 1.00 95.75 75 TYR A CA 1
ATOM 590 C C . TYR A 1 75 ? -17.694 -6.711 5.318 1.00 95.75 75 TYR A C 1
ATOM 592 O O . TYR A 1 75 ? -18.724 -6.361 5.881 1.00 95.75 75 TYR A O 1
ATOM 600 N N . ARG A 1 76 ? -17.691 -7.721 4.441 1.00 89.69 76 ARG A N 1
ATOM 601 C CA . ARG A 1 76 ? -18.921 -8.445 4.061 1.00 89.69 76 ARG A CA 1
ATOM 602 C C . ARG A 1 76 ? -19.441 -9.398 5.140 1.00 89.69 76 ARG A C 1
ATOM 604 O O . ARG A 1 76 ? -20.593 -9.809 5.083 1.00 89.69 76 ARG A O 1
ATOM 611 N N . SER A 1 77 ? -18.570 -9.823 6.053 1.00 89.31 77 SER A N 1
ATOM 612 C CA . SER A 1 77 ? -18.830 -10.897 7.021 1.00 89.31 77 SER A CA 1
ATOM 613 C C . SER A 1 77 ? -18.770 -10.446 8.479 1.00 89.31 77 SER A C 1
ATOM 615 O O . SER A 1 77 ? -18.921 -11.279 9.368 1.00 89.31 77 SER A O 1
ATOM 617 N N . VAL A 1 78 ? -18.516 -9.162 8.735 1.00 93.94 78 VAL A N 1
ATOM 618 C CA . VAL A 1 78 ? -18.454 -8.596 10.088 1.00 93.94 78 VAL A CA 1
ATOM 619 C C . VAL A 1 78 ? -19.741 -7.822 10.335 1.00 93.94 78 VAL A C 1
ATOM 621 O O . VAL A 1 78 ? -20.201 -7.084 9.469 1.00 93.94 78 VAL A O 1
ATOM 624 N N . SER A 1 79 ? -20.349 -8.030 11.501 1.00 93.31 79 SER A N 1
ATOM 625 C CA . SER A 1 79 ? -21.579 -7.328 11.874 1.00 93.31 79 SER A CA 1
ATOM 626 C C . SER A 1 79 ? -21.262 -5.923 12.382 1.00 93.31 79 SER A C 1
ATOM 628 O O . SER A 1 79 ? -20.207 -5.696 12.969 1.00 93.31 79 SER A O 1
ATOM 630 N N . THR A 1 80 ? -22.188 -4.985 12.207 1.00 93.00 80 THR A N 1
ATOM 631 C CA . THR A 1 80 ? -22.069 -3.640 12.789 1.00 93.00 80 THR A CA 1
ATOM 632 C C . THR A 1 80 ? -21.984 -3.709 14.313 1.00 93.00 80 THR A C 1
ATOM 634 O O . THR A 1 80 ? -22.764 -4.446 14.925 1.00 93.00 80 THR A O 1
ATOM 637 N N . GLY A 1 81 ? -21.111 -2.910 14.922 1.00 89.75 81 GLY A N 1
ATOM 638 C CA . GLY A 1 81 ? -20.913 -2.881 16.377 1.00 89.75 81 GLY A CA 1
ATOM 639 C C . GLY A 1 81 ? -19.983 -3.982 16.892 1.00 89.75 81 GLY A C 1
ATOM 640 O O . GLY A 1 81 ? -20.012 -4.291 18.081 1.00 89.75 81 GLY A O 1
ATOM 641 N N . THR A 1 82 ? -19.209 -4.611 16.001 1.00 93.12 82 THR A N 1
ATOM 642 C CA . THR A 1 82 ? -18.204 -5.617 16.383 1.00 93.12 82 THR A CA 1
ATOM 643 C C . THR A 1 82 ? -16.945 -4.955 16.933 1.00 93.12 82 THR A C 1
ATOM 645 O O . THR A 1 82 ? -16.296 -5.526 17.807 1.00 93.12 82 THR A O 1
ATOM 648 N N . PHE A 1 83 ? -16.578 -3.782 16.416 1.00 94.38 83 PHE A N 1
ATOM 649 C CA . PHE A 1 83 ? -15.294 -3.165 16.717 1.00 94.38 83 PHE A CA 1
ATOM 650 C C . PHE A 1 83 ? -15.370 -2.251 17.932 1.00 94.38 83 PHE A C 1
ATOM 652 O O . PHE A 1 83 ? -16.405 -1.656 18.232 1.00 94.38 83 PHE A O 1
ATOM 659 N N . THR A 1 84 ? -14.237 -2.130 18.625 1.00 90.12 84 THR A N 1
ATOM 660 C CA . THR A 1 84 ? -14.104 -1.236 19.780 1.00 90.12 84 THR A CA 1
ATOM 661 C C . THR A 1 84 ? -14.408 0.204 19.367 1.00 90.12 84 THR A C 1
ATOM 663 O O . THR A 1 84 ? -13.757 0.746 18.471 1.00 90.12 84 THR A O 1
ATOM 666 N N . GLU A 1 85 ? -15.383 0.823 20.034 1.00 89.38 85 GLU A N 1
ATOM 667 C CA . GLU A 1 85 ? -15.693 2.241 19.856 1.00 89.38 85 GLU A CA 1
ATOM 668 C C . GLU A 1 85 ? -14.573 3.093 20.460 1.00 89.38 85 GLU A C 1
ATOM 670 O O . GLU A 1 85 ? -14.137 2.855 21.586 1.00 89.38 85 GLU A O 1
ATOM 675 N N . ARG A 1 86 ? -14.102 4.067 19.682 1.00 91.12 86 ARG A N 1
ATOM 676 C CA . ARG A 1 86 ? -13.030 4.994 20.038 1.00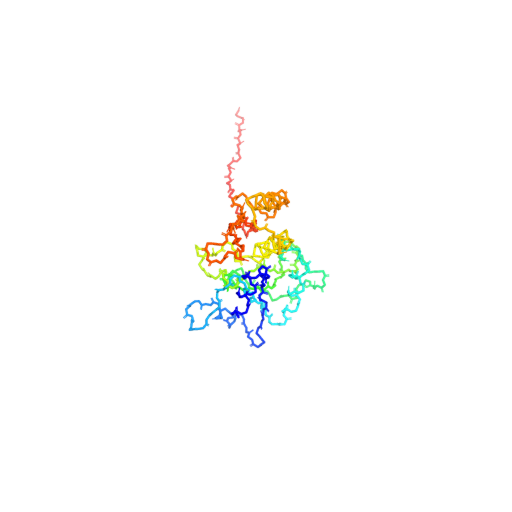 91.12 86 ARG A CA 1
ATOM 677 C C . ARG A 1 86 ? -13.474 6.410 19.707 1.00 91.12 86 ARG A C 1
ATOM 679 O O . ARG A 1 86 ? -14.326 6.620 18.844 1.00 91.12 86 ARG A O 1
ATOM 686 N N . THR A 1 87 ? -12.922 7.373 20.424 1.00 91.56 87 THR A N 1
ATOM 687 C CA . THR A 1 87 ? -13.050 8.792 20.095 1.00 91.56 87 THR A CA 1
ATOM 688 C C . THR A 1 87 ? -12.191 9.138 18.880 1.00 91.56 87 THR A C 1
ATOM 690 O O . THR A 1 87 ? -11.206 8.458 18.597 1.00 91.56 87 THR A O 1
ATOM 693 N N . ASP A 1 88 ? -12.528 10.226 18.185 1.00 89.38 88 ASP A N 1
ATOM 694 C CA . ASP A 1 88 ? -11.745 10.699 17.037 1.00 89.38 88 ASP A CA 1
ATOM 695 C C . ASP A 1 88 ? -10.271 10.951 17.409 1.00 89.38 88 ASP A C 1
ATOM 697 O O . ASP A 1 88 ? -9.376 10.687 16.608 1.00 89.38 88 ASP A O 1
ATOM 701 N N . ASP A 1 89 ? -10.002 11.435 18.626 1.00 91.94 89 ASP A N 1
ATOM 702 C CA . ASP A 1 89 ? -8.639 11.678 19.112 1.00 91.94 89 ASP A CA 1
ATOM 703 C C . ASP A 1 89 ? -7.865 10.363 19.295 1.00 91.94 89 ASP A C 1
ATOM 705 O O . ASP A 1 89 ? -6.743 10.252 18.807 1.00 91.94 89 ASP A O 1
ATOM 709 N N . GLU A 1 90 ? -8.481 9.338 19.895 1.00 92.69 90 GLU A N 1
ATOM 710 C CA . GLU A 1 90 ? -7.873 8.005 20.034 1.00 92.69 90 GLU A CA 1
ATOM 711 C C . GLU A 1 90 ? -7.614 7.352 18.666 1.00 92.69 90 GLU A C 1
ATOM 713 O O . GLU A 1 90 ? -6.554 6.771 18.438 1.00 92.69 90 GLU A O 1
ATOM 718 N N . GLU A 1 91 ? -8.558 7.458 17.725 1.00 92.19 91 GLU A N 1
ATOM 719 C CA . GLU A 1 91 ? -8.374 6.941 16.363 1.00 92.19 91 GLU A CA 1
ATOM 720 C C . GLU A 1 91 ? -7.217 7.643 15.643 1.00 92.19 91 GLU A C 1
ATOM 722 O O . GLU A 1 91 ? -6.381 6.986 15.013 1.00 92.19 91 GLU A O 1
ATOM 727 N N . ASN A 1 92 ? -7.138 8.969 15.772 1.00 91.00 92 ASN A N 1
ATOM 728 C CA . ASN A 1 92 ? -6.048 9.758 15.214 1.00 91.00 92 ASN A CA 1
ATOM 729 C C . ASN A 1 92 ? -4.704 9.390 15.849 1.00 91.00 92 ASN A C 1
ATOM 731 O O . ASN A 1 92 ? -3.710 9.309 15.132 1.00 91.00 92 ASN A O 1
ATOM 735 N N . GLU A 1 93 ? -4.641 9.165 17.161 1.00 91.75 93 GLU A N 1
ATOM 736 C CA . GLU A 1 93 ? -3.415 8.752 17.854 1.00 91.75 93 GLU A CA 1
ATOM 737 C C . GLU A 1 93 ? -2.913 7.392 17.356 1.00 91.75 93 GLU A C 1
ATOM 739 O O . GLU A 1 93 ? -1.756 7.296 16.936 1.00 91.75 93 GLU A O 1
ATOM 744 N N . ILE A 1 94 ? -3.789 6.385 17.280 1.00 93.38 94 ILE A N 1
ATOM 745 C CA . ILE A 1 94 ? -3.445 5.037 16.796 1.00 93.38 94 ILE A CA 1
ATOM 746 C C . ILE A 1 94 ? -3.024 5.081 15.318 1.00 93.38 94 ILE A C 1
ATOM 748 O O . ILE A 1 94 ? -1.999 4.507 14.934 1.00 93.38 94 ILE A O 1
ATOM 752 N N . GLN A 1 95 ? -3.774 5.804 14.477 1.00 92.38 95 GLN A N 1
ATOM 753 C CA . GLN A 1 95 ? -3.424 5.991 13.068 1.00 92.38 95 GLN A CA 1
ATOM 754 C C . GLN A 1 95 ? -2.064 6.685 12.937 1.00 92.38 95 GLN A C 1
ATOM 756 O O . GLN A 1 95 ? -1.203 6.238 12.177 1.00 92.38 95 GLN A O 1
ATOM 761 N N . ASN A 1 96 ? -1.841 7.760 13.697 1.00 91.31 96 ASN A N 1
ATOM 762 C CA . ASN A 1 96 ? -0.582 8.498 13.707 1.00 91.31 96 ASN A CA 1
ATOM 763 C C . ASN A 1 96 ? 0.566 7.678 14.300 1.00 91.31 96 ASN A C 1
ATOM 765 O O . ASN A 1 96 ? 1.715 7.989 14.009 1.00 91.31 96 ASN A O 1
ATOM 769 N N . ALA A 1 97 ? 0.301 6.625 15.069 1.00 92.12 97 ALA A N 1
ATOM 770 C CA . ALA A 1 97 ? 1.305 5.652 15.486 1.00 92.12 97 ALA A CA 1
ATOM 771 C C . ALA A 1 97 ? 1.645 4.624 14.388 1.00 92.12 97 ALA A C 1
ATOM 773 O O . ALA A 1 97 ? 2.521 3.785 14.586 1.00 92.12 97 ALA A O 1
ATOM 774 N N . GLY A 1 98 ? 1.002 4.674 13.216 1.00 94.56 98 GLY A N 1
ATOM 775 C CA . GLY A 1 98 ? 1.256 3.723 12.132 1.00 94.56 98 GLY A CA 1
ATOM 776 C C . GLY A 1 98 ? 0.707 2.325 12.420 1.00 94.56 98 GLY A C 1
ATOM 777 O O . GLY A 1 98 ? 1.294 1.326 11.995 1.00 94.56 98 GLY A O 1
ATOM 778 N N . ILE A 1 99 ? -0.404 2.260 13.159 1.00 95.88 99 ILE A N 1
ATOM 779 C CA . ILE A 1 99 ? -1.104 1.024 13.503 1.00 95.88 99 ILE A CA 1
ATOM 780 C C . ILE A 1 99 ? -2.386 0.934 12.680 1.00 95.88 99 ILE A C 1
ATOM 782 O O . ILE A 1 99 ? -3.179 1.871 12.609 1.00 95.88 99 ILE A O 1
ATOM 786 N N . ILE A 1 100 ? -2.603 -0.228 12.073 1.00 97.38 100 ILE A N 1
ATOM 787 C CA . ILE A 1 100 ? -3.843 -0.564 11.381 1.00 97.38 100 ILE A CA 1
ATOM 788 C C . ILE A 1 100 ? -4.818 -1.129 12.401 1.00 97.38 100 ILE A C 1
ATOM 790 O O . ILE A 1 100 ? -4.528 -2.139 13.042 1.00 97.38 100 ILE A O 1
ATOM 794 N N . PHE A 1 101 ? -5.994 -0.528 12.485 1.00 96.94 101 PHE A N 1
ATOM 795 C CA . PHE A 1 101 ? -7.084 -0.994 13.329 1.00 96.94 101 PHE A CA 1
ATOM 796 C C . PHE A 1 101 ? -8.414 -0.881 12.590 1.00 96.94 101 PHE A C 1
ATOM 798 O O . PHE A 1 101 ? -8.543 -0.154 11.594 1.00 96.94 101 PHE A O 1
ATOM 805 N N . ASN A 1 102 ? -9.407 -1.620 13.072 1.00 96.94 102 ASN A N 1
ATOM 806 C CA . ASN A 1 102 ? -10.757 -1.552 12.539 1.00 96.94 102 ASN A CA 1
ATOM 807 C C . ASN A 1 102 ? -11.643 -0.628 13.358 1.00 96.94 102 ASN A C 1
ATOM 809 O O . ASN A 1 102 ? -11.463 -0.455 14.567 1.00 96.94 102 ASN A O 1
ATOM 813 N N . ARG A 1 103 ? -12.650 -0.087 12.676 1.00 94.81 103 ARG A N 1
ATOM 814 C CA . ARG A 1 103 ? -13.705 0.709 13.286 1.00 94.81 103 ARG A CA 1
ATOM 815 C C . ARG A 1 103 ? -15.051 0.439 12.634 1.00 94.81 103 ARG A C 1
ATOM 817 O O . ARG A 1 103 ? -15.155 0.027 11.477 1.00 94.81 103 ARG A O 1
ATOM 824 N N . ASP A 1 104 ? -16.089 0.737 13.392 1.00 93.88 104 ASP A N 1
ATOM 825 C CA . ASP A 1 104 ? -17.451 0.868 12.898 1.00 93.88 104 ASP A CA 1
ATOM 826 C C . ASP A 1 104 ? -17.673 2.327 12.469 1.00 93.88 104 ASP A C 1
ATOM 828 O O . ASP A 1 104 ? -18.103 3.163 13.263 1.00 93.88 104 ASP A O 1
ATOM 832 N N . GLU A 1 105 ? -17.343 2.660 11.217 1.00 91.38 105 GLU A N 1
ATOM 833 C CA . GLU A 1 105 ? -17.425 4.038 10.717 1.00 91.38 105 GLU A CA 1
ATOM 834 C C . GLU A 1 105 ? -18.880 4.495 10.571 1.00 91.38 105 GLU A C 1
ATOM 836 O O . GLU A 1 105 ? -19.711 3.774 10.014 1.00 91.38 105 GLU A O 1
ATOM 841 N N . LYS A 1 106 ? -19.182 5.722 11.014 1.00 88.44 106 LYS A N 1
ATOM 842 C CA . LYS A 1 106 ? -20.550 6.258 11.074 1.00 88.44 106 LYS A CA 1
ATOM 843 C C . LYS A 1 106 ? -20.748 7.497 10.179 1.00 88.44 106 LYS A C 1
ATOM 845 O O . LYS A 1 106 ? -20.888 8.606 10.699 1.00 88.44 106 LYS A O 1
ATOM 850 N N . PRO A 1 107 ? -20.792 7.374 8.835 1.00 81.06 107 PRO A N 1
ATOM 851 C CA . PRO A 1 107 ? -21.183 8.477 7.963 1.00 81.06 107 PRO A CA 1
ATOM 852 C C . PRO A 1 107 ? -22.689 8.755 8.120 1.00 81.06 107 PRO A C 1
ATOM 854 O O . PRO A 1 107 ? -23.552 8.155 7.473 1.00 81.06 107 PRO A O 1
ATOM 857 N N . GLY A 1 108 ? -23.031 9.680 9.016 1.00 81.94 108 GLY A N 1
ATOM 858 C CA . GLY A 1 108 ? -24.420 10.026 9.311 1.00 81.94 108 GLY A CA 1
ATOM 859 C C . GLY A 1 108 ? -25.126 8.950 10.141 1.00 81.94 108 GLY A C 1
ATOM 860 O O . GLY A 1 108 ? -24.855 8.819 11.329 1.00 81.94 108 GLY A O 1
ATOM 861 N N . LYS A 1 109 ? -26.093 8.230 9.549 1.00 83.06 109 LYS A N 1
ATOM 862 C CA . LYS A 1 109 ? -26.929 7.233 10.262 1.00 83.06 109 LYS A CA 1
ATOM 863 C C . LYS A 1 109 ? -26.527 5.775 10.023 1.00 83.06 109 LYS A C 1
ATOM 865 O O . LYS A 1 109 ? -26.976 4.910 10.770 1.00 83.06 109 LYS A O 1
ATOM 870 N N . SER A 1 110 ? -25.760 5.501 8.973 1.00 87.88 110 SER A N 1
ATOM 871 C CA . SER A 1 110 ? -25.310 4.147 8.638 1.00 87.88 110 SER A CA 1
ATOM 872 C C . SER A 1 110 ? -24.027 3.814 9.394 1.00 87.88 110 SER A C 1
ATOM 874 O O . SER A 1 110 ? -23.239 4.715 9.669 1.00 87.88 110 SER A O 1
ATOM 876 N N . ILE A 1 111 ? -23.824 2.536 9.718 1.00 91.31 111 ILE A N 1
ATOM 877 C CA . ILE A 1 111 ? -22.606 2.029 10.362 1.00 91.31 111 ILE A CA 1
ATOM 878 C C . ILE A 1 111 ? -21.937 1.055 9.397 1.00 91.31 111 ILE A C 1
ATOM 880 O O . ILE A 1 111 ? -22.583 0.115 8.936 1.00 91.31 111 ILE A O 1
ATOM 884 N N . HIS A 1 112 ? -20.660 1.283 9.106 1.00 94.00 112 HIS A N 1
ATOM 885 C CA . HIS A 1 112 ? -19.877 0.494 8.163 1.00 94.00 112 HIS A CA 1
ATOM 886 C C . HIS A 1 112 ? -18.642 -0.081 8.867 1.00 94.00 112 HIS A C 1
ATOM 888 O O . HIS A 1 112 ? -17.705 0.674 9.137 1.00 94.00 112 HIS A O 1
ATOM 894 N N . PRO A 1 113 ? -18.604 -1.395 9.153 1.00 95.88 113 PRO A N 1
ATOM 895 C CA . PRO A 1 113 ? -17.420 -2.035 9.709 1.00 95.88 113 PRO A CA 1
ATOM 896 C C . PRO A 1 113 ? -16.327 -2.079 8.636 1.00 95.88 113 PRO A C 1
ATOM 898 O O . PRO A 1 113 ? -16.499 -2.725 7.597 1.00 95.88 113 PRO A O 1
ATOM 901 N N . LYS A 1 114 ? -15.192 -1.418 8.873 1.00 95.75 114 LYS A N 1
ATOM 902 C CA . LYS A 1 114 ? -14.043 -1.386 7.948 1.00 95.75 114 LYS A CA 1
ATOM 903 C C . LYS A 1 114 ? -12.729 -1.090 8.672 1.00 95.75 114 LYS A C 1
ATOM 905 O O . LYS A 1 114 ? -12.716 -0.757 9.854 1.00 95.75 114 LYS A O 1
ATOM 910 N N . ILE A 1 115 ? -11.618 -1.227 7.953 1.00 96.88 115 ILE A N 1
ATOM 911 C CA . ILE A 1 115 ? -10.314 -0.719 8.402 1.00 96.88 115 ILE A CA 1
ATOM 912 C C . ILE A 1 115 ? -10.402 0.812 8.446 1.00 96.88 115 ILE A C 1
ATOM 914 O O . ILE A 1 115 ? -10.957 1.401 7.521 1.00 96.88 115 ILE A O 1
ATOM 918 N N . CYS A 1 116 ? -9.868 1.451 9.493 1.00 94.75 116 CYS A N 1
ATOM 919 C CA . CYS A 1 116 ? -9.846 2.915 9.584 1.00 94.75 116 CYS A CA 1
ATOM 920 C C . CYS A 1 116 ? -8.989 3.522 8.464 1.00 94.75 116 CYS A C 1
ATOM 922 O O . CYS A 1 116 ? -9.484 4.277 7.631 1.00 94.75 116 CYS A O 1
ATOM 924 N N . LEU A 1 117 ? -7.712 3.139 8.427 1.00 94.44 117 LEU A N 1
ATOM 925 C CA . LEU A 1 117 ? -6.779 3.444 7.349 1.00 94.44 117 LEU A CA 1
ATOM 926 C C . LEU A 1 117 ? -5.664 2.395 7.341 1.00 94.44 117 LEU A C 1
ATOM 928 O O . LEU A 1 117 ? -5.107 2.051 8.387 1.00 94.44 117 LEU A O 1
ATOM 932 N N . ALA A 1 118 ? -5.319 1.872 6.169 1.00 95.50 118 ALA A N 1
ATOM 933 C CA . ALA A 1 118 ? -4.235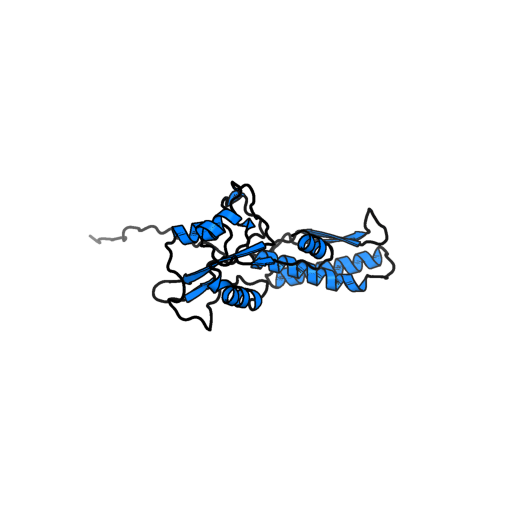 0.911 6.032 1.00 95.50 118 ALA A CA 1
ATOM 934 C C . ALA A 1 118 ? -2.872 1.623 5.941 1.00 95.50 118 ALA A C 1
ATOM 936 O O . ALA A 1 118 ? -2.387 1.962 4.858 1.00 95.50 118 ALA A O 1
ATOM 937 N N . VAL A 1 119 ? -2.239 1.820 7.094 1.00 95.12 119 VAL A N 1
ATOM 938 C CA . VAL A 1 119 ? -0.929 2.470 7.244 1.00 95.12 119 VAL A CA 1
ATOM 939 C C . VAL A 1 119 ? 0.197 1.467 7.520 1.00 95.12 119 VAL A C 1
ATOM 941 O O . VAL A 1 119 ? -0.026 0.346 7.968 1.00 95.12 119 VAL A O 1
ATOM 944 N N . SER A 1 120 ? 1.432 1.870 7.245 1.00 94.88 120 SER A N 1
ATOM 945 C CA . SER A 1 120 ? 2.649 1.214 7.740 1.00 94.88 120 SER A CA 1
ATOM 946 C C . SER A 1 120 ? 3.127 1.877 9.032 1.00 94.88 120 SER A C 1
ATOM 948 O O . SER A 1 120 ? 2.731 3.000 9.351 1.00 94.88 120 SER A O 1
ATOM 950 N N . THR A 1 121 ? 4.069 1.246 9.732 1.00 94.44 121 THR A N 1
ATOM 951 C CA . THR A 1 121 ? 4.652 1.837 10.943 1.00 94.44 121 THR A CA 1
ATOM 952 C C . THR A 1 121 ? 5.471 3.102 10.657 1.00 94.44 121 THR A C 1
ATOM 954 O O . THR A 1 121 ? 5.755 3.869 11.569 1.00 94.44 121 THR A O 1
ATOM 957 N N . ALA A 1 122 ? 5.821 3.375 9.393 1.00 91.81 122 ALA A N 1
ATOM 958 C CA . ALA A 1 122 ? 6.474 4.620 8.981 1.00 91.81 122 ALA A CA 1
ATOM 959 C C . ALA A 1 122 ? 5.520 5.820 8.835 1.00 91.81 122 ALA A C 1
ATOM 961 O O . ALA A 1 122 ? 5.978 6.928 8.576 1.00 91.81 122 ALA A O 1
ATOM 962 N N . PHE A 1 123 ? 4.209 5.642 9.031 1.00 91.44 123 PHE A N 1
ATOM 963 C CA . PHE A 1 123 ? 3.260 6.762 9.123 1.00 91.44 123 PHE A CA 1
ATOM 964 C C . PHE A 1 123 ? 3.508 7.650 10.369 1.00 91.44 123 PHE A C 1
ATOM 966 O O . PHE A 1 123 ? 2.931 8.733 10.495 1.00 91.44 123 PHE A O 1
ATOM 973 N N . ALA A 1 124 ? 4.373 7.183 11.277 1.00 72.44 124 ALA A N 1
ATOM 974 C CA . ALA A 1 124 ? 4.607 7.676 12.626 1.00 72.44 124 ALA A CA 1
ATOM 975 C C . ALA A 1 124 ? 4.670 9.211 12.806 1.00 72.44 124 ALA A C 1
ATOM 977 O O . ALA A 1 124 ? 5.414 9.934 12.145 1.00 72.44 124 ALA A O 1
ATOM 978 N N . LYS A 1 125 ? 3.872 9.642 13.788 1.00 65.25 125 LYS A N 1
ATOM 979 C CA . LYS A 1 125 ? 3.635 10.894 14.527 1.00 65.25 125 LYS A CA 1
ATOM 980 C C . LYS A 1 125 ? 3.857 12.258 13.880 1.00 65.25 125 LYS A C 1
ATOM 982 O O . LYS A 1 125 ? 3.027 13.125 14.126 1.00 65.25 125 LYS A O 1
ATOM 987 N N . ASN A 1 126 ? 4.911 12.490 13.099 1.00 72.25 126 ASN A N 1
ATOM 988 C CA . ASN A 1 126 ? 5.128 13.792 12.466 1.00 72.25 126 ASN A CA 1
ATOM 989 C C . ASN A 1 126 ? 4.661 13.767 11.000 1.00 72.25 126 ASN A C 1
ATOM 991 O O . ASN A 1 126 ? 5.361 13.182 10.169 1.00 72.25 126 ASN A O 1
ATOM 995 N N . PRO A 1 127 ? 3.533 14.425 10.657 1.00 75.44 127 PRO A N 1
ATOM 996 C CA . PRO A 1 127 ? 3.037 14.489 9.285 1.00 75.44 127 PRO A CA 1
ATOM 997 C C . PRO A 1 127 ? 4.074 15.005 8.284 1.00 75.44 127 PRO A C 1
ATOM 999 O O . PRO A 1 127 ? 4.117 14.511 7.161 1.00 75.44 127 PRO A O 1
ATOM 1002 N N . ASP A 1 128 ? 4.943 15.931 8.701 1.00 75.00 128 ASP A N 1
ATOM 1003 C CA . ASP A 1 128 ? 5.949 16.551 7.829 1.00 75.00 128 ASP A CA 1
ATOM 1004 C C . ASP A 1 128 ? 7.065 15.578 7.414 1.00 75.00 128 ASP A C 1
ATOM 1006 O O . ASP A 1 128 ? 7.757 15.810 6.424 1.00 75.00 128 ASP A O 1
ATOM 1010 N N . ASN A 1 129 ? 7.234 14.476 8.152 1.00 72.50 129 ASN A N 1
ATOM 1011 C CA . ASN A 1 129 ? 8.277 13.477 7.914 1.00 72.50 129 ASN A CA 1
ATOM 1012 C C . ASN A 1 129 ? 7.731 12.162 7.340 1.00 72.50 129 ASN A C 1
ATOM 1014 O O . ASN A 1 129 ? 8.491 11.202 7.190 1.00 72.50 129 ASN A O 1
ATOM 1018 N N . ARG A 1 130 ? 6.429 12.086 7.038 1.00 85.69 130 ARG A N 1
ATOM 1019 C CA . ARG A 1 130 ? 5.827 10.866 6.495 1.00 85.69 130 ARG A CA 1
ATOM 1020 C C . ARG A 1 130 ? 6.378 10.590 5.101 1.00 85.69 130 ARG A C 1
ATOM 1022 O O . ARG A 1 130 ? 6.271 11.451 4.225 1.00 85.69 130 ARG A O 1
ATOM 1029 N N . PRO A 1 131 ? 6.936 9.399 4.848 1.00 85.94 131 PRO A N 1
ATOM 1030 C CA . PRO A 1 131 ? 7.370 9.062 3.509 1.00 85.94 131 PRO A CA 1
ATOM 1031 C C . PRO A 1 131 ? 6.140 8.817 2.619 1.00 85.94 131 PRO A C 1
ATOM 1033 O O . PRO A 1 131 ? 5.093 8.370 3.088 1.00 85.94 131 PRO A O 1
ATOM 1036 N N . ASN A 1 132 ? 6.253 9.101 1.319 1.00 81.06 132 ASN A N 1
ATOM 1037 C CA . ASN A 1 132 ? 5.130 9.029 0.366 1.00 81.06 132 ASN A CA 1
ATOM 1038 C C . ASN A 1 132 ? 4.514 7.626 0.214 1.00 81.06 132 ASN A C 1
ATOM 1040 O O . ASN A 1 132 ? 3.464 7.465 -0.396 1.00 81.06 132 ASN A O 1
ATOM 1044 N N . ASP A 1 133 ? 5.177 6.606 0.742 1.00 86.25 133 ASP A N 1
ATOM 1045 C CA . ASP A 1 133 ? 4.793 5.204 0.705 1.00 86.25 133 ASP A CA 1
ATOM 1046 C C . ASP A 1 133 ? 4.359 4.665 2.075 1.00 86.25 133 ASP A C 1
ATOM 1048 O O . ASP A 1 133 ? 4.288 3.451 2.262 1.00 86.25 133 ASP A O 1
ATOM 1052 N N . CYS A 1 134 ? 4.083 5.540 3.045 1.00 90.81 134 CYS A N 1
ATOM 1053 C CA . CYS A 1 134 ? 3.604 5.114 4.356 1.00 90.81 134 CYS A CA 1
ATOM 1054 C C . CYS A 1 134 ? 2.185 4.519 4.319 1.00 90.81 134 CYS A C 1
ATOM 1056 O O . CYS A 1 134 ? 1.819 3.786 5.239 1.00 90.81 134 CYS A O 1
ATOM 1058 N N . LEU A 1 135 ? 1.414 4.790 3.261 1.00 93.75 135 LEU A N 1
ATOM 1059 C CA . LEU A 1 135 ? 0.120 4.170 2.980 1.00 93.75 135 LEU A CA 1
ATOM 1060 C C . LEU A 1 135 ? 0.310 2.822 2.283 1.00 93.75 135 LEU A C 1
ATOM 1062 O O . LEU A 1 135 ? 1.056 2.701 1.305 1.00 93.75 135 LEU A O 1
ATOM 1066 N N . LEU A 1 136 ? -0.395 1.793 2.756 1.00 94.25 136 LEU A N 1
ATOM 1067 C CA . LEU A 1 136 ? -0.164 0.433 2.282 1.00 94.25 136 LEU A CA 1
ATOM 1068 C C . LEU A 1 136 ? -0.483 0.240 0.804 1.00 94.25 136 LEU A C 1
ATOM 1070 O O . LEU A 1 136 ? 0.249 -0.484 0.132 1.00 94.25 136 LEU A O 1
ATOM 1074 N N . HIS A 1 137 ? -1.545 0.850 0.277 1.00 94.25 137 HIS A N 1
ATOM 1075 C CA . HIS A 1 137 ? -1.851 0.743 -1.153 1.00 94.25 137 HIS A CA 1
ATOM 1076 C C . HIS A 1 137 ? -0.783 1.439 -1.998 1.00 94.25 137 HIS A C 1
ATOM 1078 O O . HIS A 1 137 ? -0.343 0.869 -2.990 1.00 94.25 137 HIS A O 1
ATOM 1084 N N . ALA A 1 138 ? -0.276 2.600 -1.569 1.00 93.69 138 ALA A N 1
ATOM 1085 C CA . ALA A 1 138 ? 0.811 3.294 -2.256 1.00 93.69 138 ALA A CA 1
ATOM 1086 C C . ALA A 1 138 ? 2.069 2.410 -2.339 1.00 93.69 138 ALA A C 1
ATOM 1088 O O . ALA A 1 138 ? 2.608 2.186 -3.427 1.00 93.69 138 ALA A O 1
ATOM 1089 N N . ARG A 1 139 ? 2.485 1.803 -1.219 1.00 94.19 139 ARG A N 1
ATOM 1090 C CA . ARG A 1 139 ? 3.624 0.870 -1.175 1.00 94.19 139 ARG A CA 1
ATOM 1091 C C . ARG A 1 139 ? 3.384 -0.398 -1.994 1.00 94.19 139 ARG A C 1
ATOM 1093 O O . ARG A 1 139 ? 4.255 -0.792 -2.768 1.00 94.19 139 ARG A O 1
ATOM 1100 N N . ARG A 1 140 ? 2.208 -1.025 -1.881 1.00 94.25 140 ARG A N 1
ATOM 1101 C CA . ARG A 1 140 ? 1.843 -2.229 -2.657 1.00 94.25 140 ARG A CA 1
ATOM 1102 C C . ARG A 1 140 ? 1.823 -1.964 -4.161 1.00 94.25 140 ARG A C 1
ATOM 1104 O O . ARG A 1 140 ? 2.201 -2.844 -4.929 1.00 94.25 140 ARG A O 1
ATOM 1111 N N . ASN A 1 141 ? 1.416 -0.769 -4.564 1.00 94.00 141 ASN A N 1
ATOM 1112 C CA . ASN A 1 141 ? 1.375 -0.336 -5.951 1.00 94.00 141 ASN A CA 1
ATOM 1113 C C . ASN A 1 141 ? 2.779 -0.126 -6.537 1.00 94.00 141 ASN A C 1
ATOM 1115 O O . ASN A 1 141 ? 3.079 -0.650 -7.609 1.00 94.00 141 ASN A O 1
ATOM 1119 N N . VAL A 1 142 ? 3.684 0.520 -5.791 1.00 94.06 142 VAL A N 1
ATOM 1120 C CA . VAL A 1 142 ? 5.113 0.581 -6.160 1.00 94.06 142 VAL A CA 1
ATOM 1121 C C . VAL A 1 142 ? 5.727 -0.816 -6.230 1.00 94.06 142 VAL A C 1
ATOM 1123 O O . VAL A 1 142 ? 6.421 -1.143 -7.188 1.00 94.06 142 VAL A O 1
ATOM 1126 N N . ASP A 1 143 ? 5.436 -1.670 -5.251 1.00 94.75 143 ASP A N 1
ATOM 1127 C CA . ASP A 1 143 ? 5.939 -3.040 -5.234 1.00 94.75 143 ASP A CA 1
ATOM 1128 C C . ASP A 1 143 ? 5.425 -3.861 -6.430 1.00 94.75 143 ASP A C 1
ATOM 1130 O O . ASP A 1 143 ? 6.153 -4.711 -6.938 1.00 94.75 143 ASP A O 1
ATOM 1134 N N . GLN A 1 144 ? 4.195 -3.622 -6.898 1.00 95.25 144 GLN A N 1
ATOM 1135 C CA . GLN A 1 144 ? 3.679 -4.269 -8.103 1.00 95.25 144 GLN A CA 1
ATOM 1136 C C . GLN A 1 144 ? 4.385 -3.770 -9.367 1.00 95.25 144 GLN A C 1
ATOM 1138 O O . GLN A 1 144 ? 4.753 -4.592 -10.196 1.00 95.25 144 GLN A O 1
ATOM 1143 N N . LEU A 1 145 ? 4.639 -2.463 -9.491 1.00 95.75 145 LEU A N 1
ATOM 1144 C CA . LEU A 1 145 ? 5.418 -1.915 -10.609 1.00 95.75 145 LEU A CA 1
ATOM 1145 C C . LEU A 1 145 ? 6.812 -2.549 -10.694 1.00 95.75 145 LEU A C 1
ATOM 1147 O O . LEU A 1 145 ? 7.250 -2.894 -11.785 1.00 95.75 145 LEU A O 1
ATOM 1151 N N . ILE A 1 146 ? 7.482 -2.748 -9.555 1.00 95.12 146 ILE A N 1
ATOM 1152 C CA . ILE A 1 146 ? 8.791 -3.417 -9.505 1.00 95.12 146 ILE A CA 1
ATOM 1153 C C . ILE A 1 146 ? 8.689 -4.866 -10.002 1.00 95.12 146 ILE A C 1
ATOM 1155 O O . ILE A 1 146 ? 9.533 -5.298 -10.782 1.00 95.12 146 ILE A O 1
ATOM 1159 N N . ARG A 1 147 ? 7.661 -5.615 -9.575 1.00 95.06 147 ARG A N 1
ATOM 1160 C CA . ARG A 1 147 ? 7.453 -7.003 -10.028 1.00 95.06 147 ARG A CA 1
ATOM 1161 C C . ARG A 1 147 ? 7.180 -7.068 -11.527 1.00 95.06 147 ARG A C 1
ATOM 1163 O O . ARG A 1 147 ? 7.795 -7.875 -12.212 1.00 95.06 147 ARG A O 1
ATOM 1170 N N . ASP A 1 148 ? 6.322 -6.189 -12.033 1.00 95.44 148 ASP A N 1
ATOM 1171 C CA . ASP A 1 148 ? 5.990 -6.137 -13.458 1.00 95.44 148 ASP A CA 1
ATOM 1172 C C . ASP A 1 148 ? 7.217 -5.737 -14.296 1.00 95.44 148 ASP A C 1
ATOM 1174 O O . ASP A 1 148 ? 7.477 -6.336 -15.336 1.00 95.44 148 ASP A O 1
ATOM 1178 N N . ALA A 1 149 ? 8.019 -4.775 -13.825 1.00 95.06 149 ALA A N 1
ATOM 1179 C CA . ALA A 1 149 ? 9.273 -4.398 -14.477 1.00 95.06 149 ALA A CA 1
ATOM 1180 C C . ALA A 1 149 ? 10.263 -5.570 -14.493 1.00 95.06 149 ALA A C 1
ATOM 1182 O O . ALA A 1 149 ? 10.869 -5.854 -15.524 1.00 95.06 149 ALA A O 1
ATOM 1183 N N . PHE A 1 150 ? 10.387 -6.302 -13.382 1.00 93.06 150 PHE A N 1
ATOM 1184 C CA . PHE A 1 150 ? 11.215 -7.503 -13.326 1.00 93.06 150 PHE A CA 1
ATOM 1185 C C . PHE A 1 150 ? 10.745 -8.566 -14.329 1.00 93.06 150 PHE A C 1
ATOM 1187 O O . PHE A 1 150 ? 11.574 -9.146 -15.024 1.00 93.06 150 PHE A O 1
ATOM 1194 N N . GLU A 1 151 ? 9.435 -8.799 -14.456 1.00 92.00 151 GLU A N 1
ATOM 1195 C CA . GLU A 1 151 ? 8.872 -9.733 -15.441 1.00 92.00 151 GLU A CA 1
ATOM 1196 C C . GLU A 1 151 ? 9.150 -9.305 -16.890 1.00 92.00 151 GLU A C 1
ATOM 1198 O O . GLU A 1 151 ? 9.510 -10.151 -17.711 1.00 92.00 151 GLU A O 1
ATOM 1203 N N . VAL A 1 152 ? 9.044 -8.007 -17.195 1.00 92.31 152 VAL A N 1
ATOM 1204 C CA . VAL A 1 152 ? 9.374 -7.440 -18.517 1.00 92.31 152 VAL A CA 1
ATOM 1205 C C . VAL A 1 152 ? 10.854 -7.629 -18.854 1.00 92.31 152 VAL A C 1
ATOM 1207 O O . VAL A 1 152 ? 11.188 -7.974 -19.987 1.00 92.31 152 VAL A O 1
ATOM 1210 N N . LEU A 1 153 ? 11.744 -7.447 -17.877 1.00 90.44 153 LEU A N 1
ATOM 1211 C CA . LEU A 1 153 ? 13.195 -7.533 -18.074 1.00 90.44 153 LEU A CA 1
ATOM 1212 C C . LEU A 1 153 ? 13.733 -8.965 -18.002 1.00 90.44 153 LEU A C 1
ATOM 1214 O O . LEU A 1 153 ? 14.793 -9.252 -18.557 1.00 90.44 153 LEU A O 1
ATOM 1218 N N . TYR A 1 154 ? 13.011 -9.890 -17.366 1.00 87.75 154 TYR A N 1
ATOM 1219 C CA . TYR A 1 154 ? 13.439 -11.277 -17.169 1.00 87.75 154 TYR A CA 1
ATOM 1220 C C . TYR A 1 154 ? 13.925 -11.987 -18.452 1.00 87.75 154 TYR A C 1
ATOM 1222 O O . TYR A 1 154 ? 14.946 -12.682 -18.393 1.00 87.75 154 TYR A O 1
ATOM 1230 N N . PRO A 1 155 ? 13.287 -11.818 -19.632 1.00 84.75 155 PRO A N 1
ATOM 1231 C CA . PRO A 1 155 ? 13.753 -12.417 -20.883 1.00 84.75 155 PRO A CA 1
ATOM 1232 C C . PRO A 1 155 ? 15.134 -11.939 -21.356 1.00 84.75 155 PRO A C 1
ATOM 1234 O O . PRO A 1 155 ? 15.701 -12.571 -22.252 1.00 84.75 155 PRO A O 1
ATOM 1237 N N . GLN A 1 156 ? 15.671 -10.846 -20.801 1.00 79.38 156 GLN A N 1
ATOM 1238 C CA . GLN A 1 156 ? 17.019 -10.364 -21.106 1.00 79.38 156 GLN A CA 1
ATOM 1239 C C . GLN A 1 156 ? 18.109 -11.244 -20.498 1.00 79.38 156 GLN A C 1
ATOM 1241 O O . GLN A 1 156 ? 19.227 -11.272 -21.014 1.00 79.38 156 GLN A O 1
ATOM 1246 N N . LEU A 1 157 ? 17.806 -12.008 -19.446 1.00 78.94 157 LEU A N 1
ATOM 1247 C CA . LEU A 1 157 ? 18.785 -12.901 -18.841 1.00 78.94 157 LEU A CA 1
ATOM 1248 C C . LEU A 1 157 ? 19.380 -13.831 -19.909 1.00 78.94 157 LEU A C 1
ATOM 1250 O O . LEU A 1 157 ? 18.668 -14.614 -20.541 1.00 78.94 157 LEU A O 1
ATOM 1254 N N . LYS A 1 158 ? 20.711 -13.773 -20.062 1.00 77.50 158 LYS A N 1
ATOM 1255 C CA . LYS A 1 158 ? 21.514 -14.542 -21.035 1.00 77.50 158 LYS A CA 1
ATOM 1256 C C . LYS A 1 158 ? 21.407 -14.083 -22.498 1.00 77.50 158 LYS A C 1
ATOM 1258 O O . LYS A 1 158 ? 21.928 -14.777 -23.373 1.00 77.50 158 LYS A O 1
ATOM 1263 N N . ARG A 1 159 ? 20.756 -12.955 -22.796 1.00 76.12 159 ARG A N 1
ATOM 1264 C CA . ARG A 1 159 ? 20.862 -12.306 -24.113 1.00 76.12 159 ARG A CA 1
ATOM 1265 C C . ARG A 1 159 ? 22.164 -11.514 -24.204 1.00 76.12 159 ARG A C 1
ATOM 1267 O O . ARG A 1 159 ? 22.714 -11.093 -23.195 1.00 76.12 159 ARG A O 1
ATOM 1274 N N . ASN A 1 160 ? 22.644 -11.301 -25.429 1.00 77.00 160 ASN A N 1
ATOM 1275 C CA . ASN A 1 160 ? 23.791 -10.427 -25.656 1.00 77.00 160 ASN A CA 1
ATOM 1276 C C . ASN A 1 160 ? 23.417 -8.995 -25.275 1.00 77.00 160 ASN A C 1
ATOM 1278 O O . ASN A 1 160 ? 22.406 -8.472 -25.753 1.00 77.00 160 ASN A O 1
ATOM 1282 N N . GLU A 1 161 ? 24.238 -8.353 -24.462 1.00 73.69 161 GLU A N 1
ATOM 1283 C CA . GLU A 1 161 ? 24.060 -6.949 -24.132 1.00 73.69 161 GLU A CA 1
ATOM 1284 C C . GLU A 1 161 ? 24.592 -6.091 -25.280 1.00 73.69 161 GLU A C 1
ATOM 1286 O O . GLU A 1 161 ? 25.759 -6.161 -25.658 1.00 73.69 161 GLU A O 1
ATOM 1291 N N . THR A 1 162 ? 23.690 -5.366 -25.932 1.00 80.06 162 THR A N 1
ATOM 1292 C CA . THR A 1 162 ? 24.014 -4.432 -27.013 1.00 80.06 162 THR A CA 1
ATOM 1293 C C . THR A 1 162 ? 23.168 -3.189 -26.813 1.00 80.06 162 THR A C 1
ATOM 1295 O O . THR A 1 162 ? 22.058 -3.291 -26.290 1.00 80.06 162 THR A O 1
ATOM 1298 N N . GLU A 1 163 ? 23.642 -2.039 -27.287 1.00 82.25 163 GLU A N 1
ATOM 1299 C CA . GLU A 1 163 ? 22.895 -0.774 -27.230 1.00 82.25 163 GLU A CA 1
ATOM 1300 C C . GLU A 1 1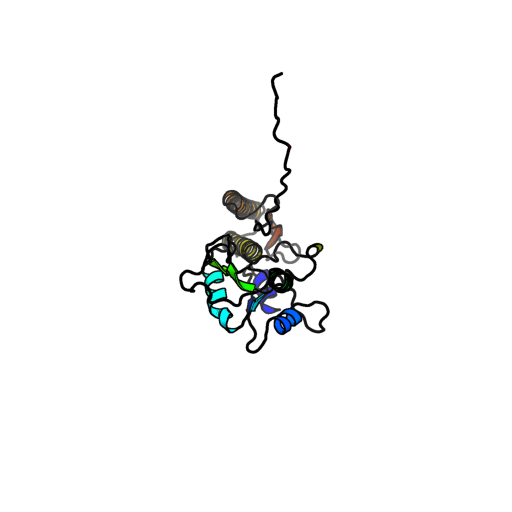63 ? 21.476 -0.917 -27.810 1.00 82.25 163 GLU A C 1
ATOM 1302 O O . GLU A 1 163 ? 20.502 -0.436 -27.237 1.00 82.25 163 GLU A O 1
ATOM 1307 N N . ILE A 1 164 ? 21.338 -1.683 -28.898 1.00 84.38 164 ILE A N 1
ATOM 1308 C CA . ILE A 1 164 ? 20.043 -1.991 -29.516 1.00 84.38 164 ILE A CA 1
ATOM 1309 C C . ILE A 1 164 ? 19.139 -2.768 -28.547 1.00 84.38 164 ILE A C 1
ATOM 1311 O O . ILE A 1 164 ? 17.973 -2.414 -28.383 1.00 84.38 164 ILE A O 1
ATOM 1315 N N . ASN A 1 165 ? 19.655 -3.802 -27.880 1.00 82.69 165 ASN A N 1
ATOM 1316 C CA . ASN A 1 165 ? 18.856 -4.588 -26.936 1.00 82.69 165 ASN A CA 1
ATOM 1317 C C . ASN A 1 165 ? 18.455 -3.770 -25.704 1.00 82.69 165 ASN A C 1
ATOM 1319 O O . ASN A 1 165 ? 17.303 -3.860 -25.291 1.00 82.69 165 ASN A O 1
ATOM 1323 N N . LEU A 1 166 ? 19.352 -2.933 -25.172 1.00 85.19 166 LEU A N 1
ATOM 1324 C CA . LEU A 1 166 ? 19.027 -2.008 -24.080 1.00 85.19 166 LEU A CA 1
ATOM 1325 C C . LEU A 1 166 ? 17.931 -1.015 -24.496 1.00 85.19 166 LEU A C 1
ATOM 1327 O O . LEU A 1 166 ? 16.986 -0.803 -23.743 1.00 85.19 166 LEU A O 1
ATOM 1331 N N . SER A 1 167 ? 17.983 -0.487 -25.726 1.00 87.19 167 SER A N 1
ATOM 1332 C CA . SER A 1 167 ? 16.945 0.419 -26.239 1.00 87.19 167 SER A CA 1
ATOM 1333 C C . SER A 1 167 ? 15.561 -0.236 -26.343 1.00 87.19 167 SER A C 1
ATOM 1335 O O . SER A 1 167 ? 14.556 0.406 -26.041 1.00 87.19 167 SER A O 1
ATOM 1337 N N . TYR A 1 168 ? 15.492 -1.523 -26.708 1.00 89.19 168 TYR A N 1
ATOM 1338 C CA . TYR A 1 168 ? 14.225 -2.258 -26.731 1.00 89.19 168 TYR A CA 1
ATOM 1339 C C . TYR A 1 168 ? 13.671 -2.487 -25.324 1.00 89.19 168 TYR A C 1
ATOM 1341 O O . TYR A 1 168 ? 12.476 -2.305 -25.111 1.00 89.19 168 TYR A O 1
ATOM 1349 N N . LEU A 1 169 ? 14.530 -2.820 -24.356 1.00 90.00 169 LEU A N 1
ATOM 1350 C CA . LEU A 1 169 ? 14.112 -2.986 -22.960 1.00 90.00 169 LEU A CA 1
ATOM 1351 C C . LEU A 1 169 ? 13.604 -1.676 -22.367 1.00 90.00 169 LEU A C 1
ATOM 1353 O O . LEU A 1 169 ? 12.573 -1.670 -21.699 1.00 90.00 169 LEU A O 1
ATOM 1357 N N . GLN A 1 170 ? 14.297 -0.569 -22.642 1.00 94.06 170 GLN A N 1
ATOM 1358 C CA . GLN A 1 170 ? 13.842 0.746 -22.213 1.00 94.06 170 GLN A CA 1
ATOM 1359 C C . GLN A 1 170 ? 12.464 1.065 -22.806 1.00 94.06 170 GLN A C 1
ATOM 1361 O O . GLN A 1 170 ? 11.577 1.486 -22.072 1.00 94.06 170 GLN A O 1
ATOM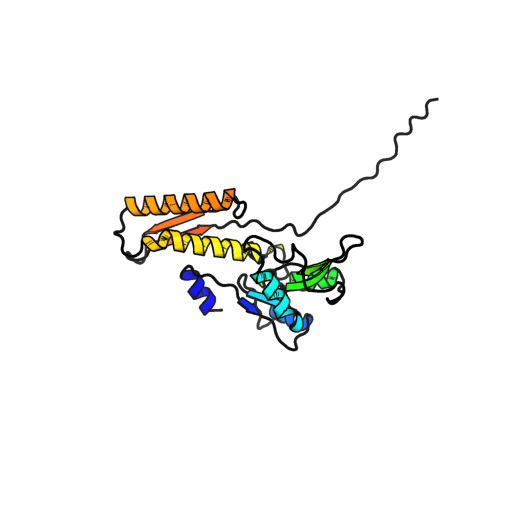 1366 N N . ALA A 1 171 ? 12.237 0.781 -24.093 1.00 93.81 171 ALA A N 1
ATOM 1367 C CA . ALA A 1 171 ? 10.932 0.987 -24.722 1.00 93.81 171 ALA A CA 1
ATOM 1368 C C . ALA A 1 171 ? 9.817 0.127 -24.090 1.00 93.81 171 ALA A C 1
ATOM 1370 O O . ALA A 1 171 ? 8.702 0.613 -23.888 1.00 93.81 171 ALA A O 1
ATOM 1371 N N . ASP A 1 172 ? 10.099 -1.132 -23.744 1.00 94.75 172 ASP A N 1
ATOM 1372 C CA . ASP A 1 172 ? 9.135 -2.006 -23.061 1.00 94.75 172 ASP A CA 1
ATOM 1373 C C . ASP A 1 172 ? 8.803 -1.495 -21.648 1.00 94.75 172 ASP A C 1
ATOM 1375 O O . ASP A 1 172 ? 7.640 -1.505 -21.230 1.00 94.75 172 ASP A O 1
ATOM 1379 N N . ILE A 1 173 ? 9.804 -0.984 -20.929 1.00 96.56 173 ILE A N 1
ATOM 1380 C CA . ILE A 1 173 ? 9.630 -0.350 -19.619 1.00 96.56 173 ILE A CA 1
ATOM 1381 C C . ILE A 1 173 ? 8.838 0.959 -19.717 1.00 96.56 173 ILE A C 1
ATOM 1383 O O . ILE A 1 173 ? 7.925 1.181 -18.917 1.00 96.56 173 ILE A O 1
ATOM 1387 N N . ASP A 1 174 ? 9.112 1.799 -20.713 1.00 96.94 174 ASP A N 1
ATOM 1388 C CA . ASP A 1 174 ? 8.376 3.047 -20.940 1.00 96.94 174 ASP A CA 1
ATOM 1389 C C . ASP A 1 174 ? 6.894 2.769 -21.241 1.00 96.94 174 ASP A C 1
ATOM 1391 O O . ASP A 1 174 ? 6.001 3.457 -20.727 1.00 96.94 174 ASP A O 1
ATOM 1395 N N . ASN A 1 175 ? 6.614 1.712 -22.011 1.00 97.06 175 ASN A N 1
ATOM 1396 C CA . ASN A 1 175 ? 5.255 1.235 -22.267 1.00 97.06 175 ASN A CA 1
ATOM 1397 C C . ASN A 1 175 ? 4.575 0.741 -20.981 1.00 97.06 175 ASN A C 1
ATOM 1399 O O . ASN A 1 175 ? 3.418 1.091 -20.726 1.00 97.06 175 ASN A O 1
ATOM 1403 N N . LEU A 1 176 ? 5.283 -0.022 -20.136 1.00 97.62 176 LEU A N 1
ATOM 1404 C CA . LEU A 1 176 ? 4.777 -0.449 -18.828 1.00 97.62 176 LEU A CA 1
ATOM 1405 C C . LEU A 1 176 ? 4.415 0.762 -17.959 1.00 97.62 176 LEU A C 1
ATOM 1407 O O . LEU A 1 176 ? 3.284 0.846 -17.473 1.00 97.62 176 LEU A O 1
ATOM 1411 N N . VAL A 1 177 ? 5.328 1.721 -17.790 1.00 97.38 177 VAL A N 1
ATOM 1412 C CA . VAL A 1 177 ? 5.096 2.927 -16.978 1.00 97.38 177 VAL A CA 1
ATOM 1413 C C . VAL A 1 177 ? 3.913 3.732 -17.516 1.00 97.38 177 VAL A C 1
ATOM 1415 O O . VAL A 1 177 ? 3.044 4.140 -16.740 1.00 97.38 177 VAL A O 1
ATOM 1418 N N . THR A 1 178 ? 3.830 3.909 -18.836 1.00 97.31 178 THR A N 1
ATOM 1419 C CA . THR A 1 178 ? 2.709 4.599 -19.490 1.00 97.31 178 THR A CA 1
ATOM 1420 C C . THR A 1 178 ? 1.386 3.898 -19.190 1.00 97.31 178 THR A C 1
ATOM 1422 O O . THR A 1 178 ? 0.454 4.543 -18.712 1.00 97.31 178 THR A O 1
ATOM 1425 N N . SER A 1 179 ? 1.328 2.570 -19.333 1.00 96.94 179 SER A N 1
ATOM 1426 C CA . SER A 1 179 ? 0.113 1.795 -19.046 1.00 96.94 179 SER A CA 1
ATOM 1427 C C . SER A 1 179 ? -0.349 1.928 -17.588 1.00 96.94 179 SER A C 1
ATOM 1429 O O . SER A 1 179 ? -1.543 2.056 -17.316 1.00 96.94 179 SER A O 1
ATOM 1431 N N . LYS A 1 180 ? 0.586 1.969 -16.625 1.00 96.00 180 LYS A N 1
ATOM 1432 C CA . LYS A 1 180 ? 0.265 2.152 -15.199 1.00 96.00 180 LYS A CA 1
ATOM 1433 C C . LYS A 1 180 ? -0.247 3.558 -14.897 1.00 96.00 180 LYS A C 1
ATOM 1435 O O . LYS A 1 180 ? -1.090 3.712 -14.012 1.00 96.00 180 LYS A O 1
ATOM 1440 N N . ARG A 1 181 ? 0.239 4.573 -15.616 1.00 95.06 181 ARG A N 1
ATOM 1441 C CA . ARG A 1 181 ? -0.261 5.951 -15.508 1.00 95.06 181 ARG A CA 1
ATOM 1442 C C . ARG A 1 181 ? -1.660 6.088 -16.097 1.00 95.06 181 ARG A C 1
ATOM 1444 O O . ARG A 1 181 ? -2.535 6.645 -15.444 1.00 95.06 181 ARG A O 1
ATOM 1451 N N . GLU A 1 182 ? -1.891 5.534 -17.283 1.00 95.38 182 GLU A N 1
ATOM 1452 C CA . GLU A 1 182 ? -3.206 5.549 -17.940 1.00 95.38 182 GLU A CA 1
ATOM 1453 C C . GLU A 1 182 ? -4.271 4.799 -17.131 1.00 95.38 182 GLU A C 1
ATOM 1455 O O . GLU A 1 182 ? -5.417 5.237 -17.058 1.00 95.38 182 GLU A O 1
ATOM 1460 N N . ALA A 1 183 ? -3.883 3.715 -16.452 1.00 93.69 183 ALA A N 1
ATOM 1461 C CA . ALA A 1 183 ? -4.751 2.988 -15.527 1.00 93.69 183 ALA A CA 1
ATOM 1462 C C . ALA A 1 183 ? -5.010 3.727 -14.196 1.00 93.69 183 ALA A C 1
ATOM 1464 O O . ALA A 1 183 ? -5.775 3.237 -13.366 1.00 93.69 183 ALA A O 1
ATOM 1465 N N . GLY A 1 184 ? -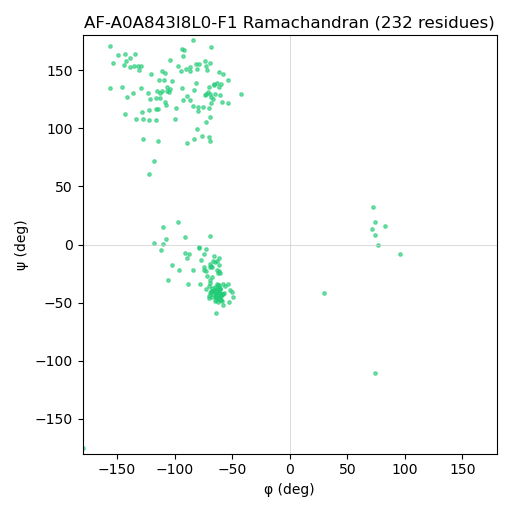4.377 4.883 -13.964 1.00 92.44 184 GLY A N 1
ATOM 1466 C CA . GLY A 1 184 ? -4.529 5.663 -12.734 1.00 92.44 184 GLY A CA 1
ATOM 1467 C C . GLY A 1 184 ? -3.819 5.062 -11.520 1.00 92.44 184 GLY A C 1
ATOM 1468 O O . GLY A 1 184 ? -4.162 5.388 -10.388 1.00 92.44 184 GLY A O 1
ATOM 1469 N N . TYR A 1 185 ? -2.841 4.176 -11.724 1.00 92.56 185 TYR A N 1
ATOM 1470 C CA . TYR A 1 185 ? -2.061 3.592 -10.633 1.00 92.56 185 TYR A CA 1
ATOM 1471 C C . TYR A 1 185 ? -0.836 4.445 -10.293 1.00 92.56 185 TYR A C 1
ATOM 1473 O O . TYR A 1 185 ? -0.462 4.549 -9.129 1.00 92.56 185 TYR A O 1
ATOM 1481 N N . MET A 1 186 ? -0.224 5.088 -11.284 1.00 94.81 186 MET A N 1
ATOM 1482 C CA . MET A 1 186 ? 0.962 5.927 -11.097 1.00 94.81 186 MET A CA 1
ATOM 1483 C C . MET A 1 186 ? 0.698 7.360 -11.548 1.00 94.81 186 MET A C 1
ATOM 1485 O O . MET A 1 186 ? -0.038 7.595 -12.505 1.00 94.81 186 MET A O 1
ATOM 1489 N N . MET A 1 187 ? 1.324 8.320 -10.876 1.00 93.75 187 MET A N 1
ATOM 1490 C CA . MET A 1 187 ? 1.255 9.736 -11.220 1.00 93.75 187 MET A CA 1
ATOM 1491 C C . MET A 1 187 ? 2.389 10.142 -12.164 1.00 93.75 187 MET A C 1
ATOM 1493 O O . MET A 1 187 ? 3.366 9.415 -12.385 1.00 93.75 187 MET A O 1
ATOM 1497 N N . GLU A 1 188 ? 2.241 11.339 -12.728 1.00 94.12 188 GLU A N 1
ATOM 1498 C CA . GLU A 1 188 ? 3.315 12.024 -13.439 1.00 94.12 188 GLU A CA 1
ATOM 1499 C C . GLU A 1 188 ? 4.578 12.133 -12.567 1.00 94.12 188 GLU A C 1
ATOM 1501 O O . GLU A 1 188 ? 4.499 12.308 -11.353 1.00 94.12 188 GLU A O 1
ATOM 1506 N N . GLY A 1 189 ? 5.745 11.974 -13.198 1.00 93.50 189 GLY A N 1
ATOM 1507 C CA . GLY A 1 189 ? 7.040 11.868 -12.519 1.00 93.50 189 GLY A CA 1
ATOM 1508 C C . GLY A 1 189 ? 7.516 10.432 -12.273 1.00 93.50 189 GLY A C 1
ATOM 1509 O O . GLY A 1 189 ? 8.669 10.245 -11.898 1.00 93.50 189 GLY A O 1
ATOM 1510 N N . THR A 1 190 ? 6.678 9.418 -12.521 1.00 96.31 190 THR A N 1
ATOM 1511 C CA . THR A 1 190 ? 7.109 8.009 -12.491 1.00 96.31 190 THR A CA 1
ATOM 1512 C C . THR A 1 190 ? 7.953 7.666 -13.722 1.00 96.31 190 THR A C 1
ATOM 1514 O O . THR A 1 190 ? 7.501 7.904 -14.843 1.00 96.31 190 THR A O 1
ATOM 1517 N N . TYR A 1 191 ? 9.135 7.078 -13.521 1.00 96.31 191 TYR A N 1
ATOM 1518 C CA . TYR A 1 191 ? 10.011 6.561 -14.580 1.00 96.31 191 TYR A CA 1
ATOM 1519 C C . TYR A 1 191 ? 10.904 5.425 -14.066 1.00 96.31 191 TYR A C 1
ATOM 1521 O O . TYR A 1 191 ? 11.199 5.346 -12.873 1.00 96.31 191 TYR A O 1
ATOM 1529 N N . ILE A 1 192 ? 11.356 4.565 -14.979 1.00 96.25 192 ILE A N 1
ATOM 1530 C CA . ILE A 1 192 ? 12.339 3.507 -14.723 1.00 96.25 192 ILE A CA 1
ATOM 1531 C C . ILE A 1 192 ? 13.338 3.526 -15.880 1.00 96.25 192 ILE A C 1
ATOM 1533 O O . ILE A 1 192 ? 12.935 3.534 -17.039 1.00 96.25 192 ILE A O 1
ATOM 1537 N N . ASN A 1 193 ? 14.624 3.530 -15.555 1.00 93.62 193 ASN A N 1
ATOM 1538 C CA . ASN A 1 193 ? 15.735 3.475 -16.490 1.00 93.62 193 ASN A CA 1
ATOM 1539 C C . ASN A 1 193 ? 16.422 2.117 -16.395 1.00 93.62 193 ASN A C 1
ATOM 1541 O O . ASN A 1 193 ? 16.603 1.576 -15.302 1.00 93.62 193 ASN A O 1
ATOM 1545 N N . VAL A 1 194 ? 16.836 1.610 -17.549 1.00 90.12 194 VAL A N 1
ATOM 1546 C CA . VAL A 1 194 ? 17.564 0.353 -17.694 1.00 90.12 194 VAL A CA 1
ATOM 1547 C C . VAL A 1 194 ? 18.947 0.659 -18.253 1.00 90.12 194 VAL A C 1
ATOM 1549 O O . VAL A 1 194 ? 19.064 1.147 -19.376 1.00 90.12 194 VAL A O 1
ATOM 1552 N N . ASN A 1 195 ? 19.992 0.369 -17.479 1.00 87.56 195 ASN A N 1
ATOM 1553 C CA . ASN A 1 195 ? 21.377 0.658 -17.843 1.00 87.56 195 ASN A CA 1
ATOM 1554 C C . ASN A 1 195 ? 22.264 -0.583 -17.690 1.00 87.56 195 ASN A C 1
ATOM 1556 O O . ASN A 1 195 ? 22.003 -1.448 -16.855 1.00 87.56 195 ASN A O 1
ATOM 1560 N N . GLU A 1 196 ? 23.347 -0.633 -18.465 1.00 83.00 196 GLU A N 1
ATOM 1561 C CA . GLU A 1 196 ? 24.467 -1.535 -18.181 1.00 83.00 196 GLU A CA 1
ATOM 1562 C C . GLU A 1 196 ? 25.057 -1.181 -16.814 1.00 83.00 196 GLU A C 1
ATOM 1564 O O . GLU A 1 196 ? 25.250 0.005 -16.510 1.00 83.00 196 GLU A O 1
ATOM 1569 N N . SER A 1 197 ? 25.349 -2.186 -15.986 1.00 81.12 197 SER A N 1
ATOM 1570 C CA . SER A 1 197 ? 25.913 -1.898 -14.674 1.00 81.12 197 SER A CA 1
ATOM 1571 C C . SER A 1 197 ? 27.332 -1.354 -14.775 1.00 81.12 197 SER A C 1
ATOM 1573 O O . SER A 1 197 ? 28.232 -1.962 -15.358 1.00 81.12 197 SER A O 1
ATOM 1575 N N . ALA A 1 198 ? 27.573 -0.227 -14.105 1.00 80.25 198 ALA A N 1
ATOM 1576 C CA . ALA A 1 198 ? 28.902 0.382 -14.045 1.00 80.25 198 ALA A CA 1
ATOM 1577 C C . ALA A 1 198 ? 29.904 -0.445 -13.213 1.00 80.25 198 ALA A C 1
ATOM 1579 O O . ALA A 1 198 ? 31.113 -0.214 -13.285 1.00 80.25 198 ALA A O 1
ATOM 1580 N N . SER A 1 199 ? 29.408 -1.373 -12.388 1.00 84.50 199 SER A N 1
ATOM 1581 C CA . SER A 1 199 ? 30.210 -2.130 -11.420 1.00 84.50 199 SER A CA 1
ATOM 1582 C C . SER A 1 199 ? 30.465 -3.581 -11.829 1.00 84.50 199 SER A C 1
ATOM 1584 O O . SER A 1 199 ? 31.524 -4.129 -11.509 1.00 84.50 199 SER A O 1
ATOM 1586 N N . ASN A 1 200 ? 29.531 -4.194 -12.559 1.00 82.19 200 ASN A N 1
ATOM 1587 C CA . ASN A 1 200 ? 29.629 -5.571 -13.017 1.00 82.19 200 ASN A CA 1
ATOM 1588 C C . ASN A 1 200 ? 29.021 -5.706 -14.425 1.00 82.19 200 ASN A C 1
ATOM 1590 O O . ASN A 1 200 ? 27.805 -5.657 -14.549 1.00 82.19 200 ASN A O 1
ATOM 1594 N N . PRO A 1 201 ? 29.812 -5.979 -15.478 1.00 77.69 201 PRO A N 1
ATOM 1595 C CA . PRO A 1 201 ? 29.326 -6.033 -16.866 1.00 77.69 201 PRO A CA 1
ATOM 1596 C C . PRO A 1 201 ? 28.397 -7.226 -17.173 1.00 77.69 201 PRO A C 1
ATOM 1598 O O . PRO A 1 201 ? 28.098 -7.509 -18.329 1.00 77.69 201 PRO A O 1
ATOM 1601 N N . TYR A 1 202 ? 28.008 -7.996 -16.156 1.00 81.38 202 TYR A N 1
ATOM 1602 C CA . TYR A 1 202 ? 27.038 -9.086 -16.257 1.00 81.38 202 TYR A CA 1
ATOM 1603 C C . TYR A 1 202 ? 25.712 -8.765 -15.556 1.00 81.38 202 TYR A C 1
ATOM 1605 O O . TYR A 1 202 ? 24.818 -9.616 -15.550 1.00 81.38 202 TYR A O 1
ATOM 1613 N N . ASP A 1 203 ? 25.602 -7.572 -14.969 1.00 83.75 203 ASP A N 1
ATOM 1614 C CA . ASP A 1 203 ? 24.427 -7.094 -14.256 1.00 83.75 203 ASP A CA 1
ATOM 1615 C C . ASP A 1 203 ? 23.760 -5.951 -15.032 1.00 83.75 203 ASP A C 1
ATOM 1617 O O . ASP A 1 203 ? 24.411 -5.161 -15.717 1.00 83.75 203 ASP A O 1
ATOM 1621 N N . LEU A 1 204 ? 22.440 -5.862 -14.881 1.00 85.12 204 LEU A N 1
ATOM 1622 C CA . LEU A 1 204 ? 21.615 -4.792 -15.425 1.00 85.12 204 LEU A CA 1
ATOM 1623 C C . LEU A 1 204 ? 21.170 -3.899 -14.266 1.00 85.12 204 LEU A C 1
ATOM 1625 O O . LEU A 1 204 ? 20.476 -4.375 -13.361 1.00 85.12 204 LEU A O 1
ATOM 1629 N N . ASP A 1 205 ? 21.535 -2.622 -14.304 1.00 87.56 205 ASP A N 1
ATOM 1630 C CA . ASP A 1 205 ? 21.100 -1.649 -13.307 1.00 87.56 205 ASP A CA 1
ATOM 1631 C C . ASP A 1 205 ? 19.716 -1.117 -13.708 1.00 87.56 205 ASP A C 1
ATOM 1633 O O . ASP A 1 205 ? 19.524 -0.539 -14.782 1.00 87.56 205 ASP A O 1
ATOM 1637 N N . VAL A 1 206 ? 18.729 -1.334 -12.836 1.00 89.75 206 VAL A N 1
ATOM 1638 C CA . VAL A 1 206 ? 17.344 -0.883 -13.024 1.00 89.75 206 VAL A CA 1
ATOM 1639 C C . VAL A 1 206 ? 17.013 0.111 -11.923 1.00 89.75 206 VAL A C 1
ATOM 1641 O O . VAL A 1 206 ? 16.831 -0.261 -10.764 1.00 89.75 206 VAL A O 1
ATOM 1644 N N . GLU A 1 207 ? 16.929 1.385 -12.285 1.00 91.62 207 GLU A N 1
ATOM 1645 C CA . GLU A 1 207 ? 16.787 2.487 -11.333 1.00 91.62 207 GLU A CA 1
ATOM 1646 C C . GLU A 1 207 ? 15.659 3.421 -11.750 1.00 91.62 207 GLU A C 1
ATOM 1648 O O . GLU A 1 207 ? 15.384 3.594 -12.933 1.00 91.62 207 GLU A O 1
ATOM 1653 N N . GLY A 1 208 ? 14.994 4.071 -10.801 1.00 92.31 208 GLY A N 1
ATOM 1654 C CA . GLY A 1 208 ? 13.888 4.946 -11.157 1.00 92.31 208 GLY A CA 1
ATOM 1655 C C . GLY A 1 208 ? 13.227 5.639 -9.984 1.00 92.31 208 GLY A C 1
ATOM 1656 O O . GLY A 1 208 ? 13.641 5.517 -8.830 1.00 92.31 208 GLY A O 1
ATOM 1657 N N . VAL A 1 209 ? 12.159 6.357 -10.309 1.00 94.88 209 VAL A N 1
ATOM 1658 C CA . VAL A 1 209 ? 11.281 7.027 -9.352 1.00 94.88 209 VAL A CA 1
ATOM 1659 C C . VAL A 1 209 ? 9.870 6.510 -9.572 1.00 94.88 209 VAL A C 1
ATOM 1661 O O . VAL A 1 209 ? 9.372 6.499 -10.694 1.00 94.88 209 VAL A O 1
ATOM 1664 N N . ALA A 1 210 ? 9.205 6.104 -8.493 1.00 93.69 210 ALA A N 1
ATOM 1665 C CA . ALA A 1 210 ? 7.799 5.731 -8.518 1.00 93.69 210 ALA A CA 1
ATOM 1666 C C . ALA A 1 210 ? 6.980 6.744 -7.721 1.00 93.69 210 ALA A C 1
ATOM 1668 O O . ALA A 1 210 ? 7.270 6.997 -6.551 1.00 93.69 210 ALA A O 1
ATOM 1669 N N . VAL A 1 211 ? 5.953 7.306 -8.358 1.00 94.00 211 VAL A N 1
ATOM 1670 C CA . VAL A 1 211 ? 5.048 8.283 -7.751 1.00 94.00 211 VAL A CA 1
ATOM 1671 C C . VAL A 1 211 ? 3.650 7.654 -7.672 1.00 94.00 211 VAL A C 1
ATOM 1673 O O . VAL A 1 211 ? 2.877 7.764 -8.625 1.00 94.00 211 VAL A O 1
ATOM 1676 N N . PRO A 1 212 ? 3.314 6.935 -6.585 1.00 91.00 212 PRO A N 1
ATOM 1677 C CA . PRO A 1 212 ? 2.023 6.264 -6.461 1.00 91.00 212 PRO A CA 1
ATOM 1678 C C . PRO A 1 212 ? 0.883 7.258 -6.214 1.00 91.00 212 PRO A C 1
ATOM 1680 O O . PRO A 1 212 ? 1.082 8.321 -5.629 1.00 91.00 212 PRO A O 1
ATOM 1683 N N . VAL A 1 213 ? -0.335 6.888 -6.610 1.00 88.00 213 VAL A N 1
ATOM 1684 C CA . VAL A 1 213 ? -1.548 7.637 -6.243 1.00 88.00 213 VAL A CA 1
ATOM 1685 C C . VAL A 1 213 ? -1.884 7.417 -4.761 1.00 88.00 213 VAL A C 1
ATOM 1687 O O . VAL A 1 213 ? -1.977 6.279 -4.299 1.00 88.00 213 VAL A O 1
ATOM 1690 N N . ASN A 1 214 ? -2.101 8.510 -4.023 1.00 83.44 214 ASN A N 1
ATOM 1691 C CA . ASN A 1 214 ? -2.480 8.490 -2.605 1.00 83.44 214 ASN A CA 1
ATOM 1692 C C . ASN A 1 214 ? -4.003 8.534 -2.397 1.00 83.44 214 ASN A C 1
ATOM 1694 O O . ASN A 1 214 ? -4.763 8.891 -3.296 1.00 83.44 214 ASN A O 1
ATOM 1698 N N . SER A 1 215 ? -4.454 8.158 -1.197 1.00 84.00 215 SER A N 1
ATOM 1699 C CA . SER A 1 215 ? -5.858 8.261 -0.780 1.00 84.00 215 SER A CA 1
ATOM 1700 C C . SER A 1 215 ? -6.169 9.642 -0.198 1.00 84.00 215 SER A C 1
ATOM 1702 O O . SER A 1 215 ? -5.300 10.315 0.350 1.00 84.00 215 SER A O 1
ATOM 1704 N N . THR A 1 216 ? -7.430 10.068 -0.295 1.00 83.44 216 THR A N 1
ATOM 1705 C CA . THR A 1 216 ? -7.903 11.269 0.408 1.00 83.44 216 THR A CA 1
ATOM 1706 C C . THR A 1 216 ? -8.187 10.923 1.866 1.00 83.44 216 THR A C 1
ATOM 1708 O O . THR A 1 216 ? -9.063 10.108 2.131 1.00 83.44 216 THR A O 1
ATOM 1711 N N . GLU A 1 217 ? -7.473 11.554 2.798 1.00 79.56 217 GLU A N 1
ATOM 1712 C CA . GLU A 1 217 ? -7.622 11.304 4.243 1.00 79.56 217 GLU A CA 1
ATOM 1713 C C . GLU A 1 217 ? -8.562 12.302 4.940 1.00 79.56 217 GLU A C 1
ATOM 1715 O O . GLU A 1 217 ? -9.102 12.010 6.002 1.00 79.56 217 GLU A O 1
ATOM 1720 N N . LEU A 1 218 ? -8.777 13.489 4.359 1.00 78.12 218 LEU A N 1
ATOM 1721 C CA . LEU A 1 218 ? -9.564 14.552 4.984 1.00 78.12 218 LEU A CA 1
ATOM 1722 C C . LEU A 1 218 ? -10.352 15.362 3.952 1.00 78.12 218 LEU A C 1
ATOM 1724 O O . LEU A 1 218 ? -9.803 15.820 2.950 1.00 78.12 218 LEU A O 1
ATOM 1728 N N . ILE A 1 219 ? -11.624 15.627 4.259 1.00 79.50 219 ILE A N 1
ATOM 1729 C CA . ILE A 1 219 ? -12.471 16.581 3.534 1.00 79.50 219 ILE A CA 1
ATOM 1730 C C . ILE A 1 219 ? -12.685 17.804 4.431 1.00 79.50 219 ILE A C 1
ATOM 1732 O O . ILE A 1 219 ? -13.184 17.683 5.547 1.00 79.50 219 ILE A O 1
ATOM 1736 N N . ARG A 1 220 ? -12.315 18.996 3.948 1.00 79.69 220 ARG A N 1
ATOM 1737 C CA . ARG A 1 220 ? -12.509 20.268 4.665 1.00 79.69 220 ARG A CA 1
ATOM 1738 C C . ARG A 1 220 ? -13.658 21.054 4.042 1.00 79.69 220 ARG A C 1
ATOM 1740 O O . ARG A 1 220 ? -13.673 21.265 2.833 1.00 79.69 220 ARG A O 1
ATOM 1747 N N . PHE A 1 221 ? -14.577 21.539 4.874 1.00 80.06 221 PHE A N 1
ATOM 1748 C CA . PHE A 1 221 ? -15.661 22.430 4.460 1.00 80.06 221 PHE A CA 1
ATOM 1749 C C . PHE A 1 221 ? -15.383 23.856 4.945 1.00 80.06 221 PHE A C 1
ATOM 1751 O O . PHE A 1 221 ? -15.012 24.060 6.097 1.00 80.06 221 PHE A O 1
ATOM 1758 N N . SER A 1 222 ? -15.596 24.846 4.077 1.00 84.38 222 SER A N 1
ATOM 1759 C CA . SER A 1 222 ? -15.650 26.263 4.447 1.00 84.38 222 SER A CA 1
ATOM 1760 C C . SER A 1 222 ? -16.935 26.850 3.876 1.00 84.38 222 SER A C 1
ATOM 1762 O O . SER A 1 222 ? -17.121 26.869 2.660 1.00 84.38 222 SER A O 1
ATOM 1764 N N . MET A 1 223 ? -17.853 27.255 4.755 1.00 84.81 223 MET A N 1
ATOM 1765 C CA . MET A 1 223 ? -19.161 27.800 4.389 1.00 84.81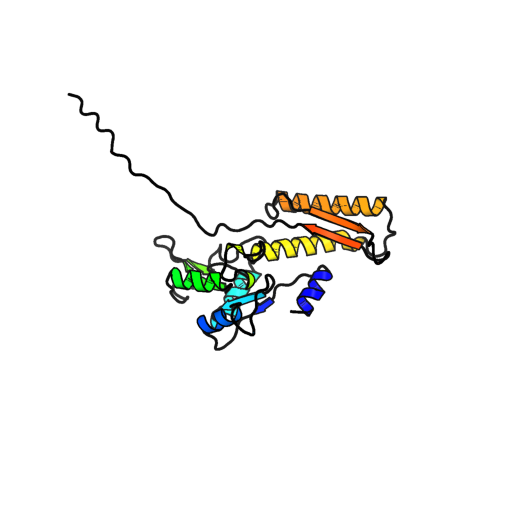 223 MET A CA 1
ATOM 1766 C C . MET A 1 223 ? -19.393 29.116 5.127 1.00 84.81 223 MET A C 1
ATOM 1768 O O . MET A 1 223 ? -19.172 29.202 6.334 1.00 84.81 223 MET A O 1
ATOM 1772 N N . TYR A 1 224 ? -19.882 30.122 4.407 1.00 83.69 224 TYR A N 1
ATOM 1773 C CA . TYR A 1 224 ? -20.249 31.424 4.959 1.00 83.69 224 TYR A CA 1
ATOM 1774 C C . TYR A 1 224 ? -21.761 31.617 4.842 1.00 83.69 224 TYR A C 1
ATOM 1776 O O . TYR A 1 224 ? -22.366 31.218 3.847 1.00 83.69 224 TYR A O 1
ATOM 1784 N N . ILE A 1 225 ? -22.371 32.217 5.865 1.00 80.62 225 ILE A N 1
ATOM 1785 C CA . ILE A 1 225 ? -23.795 32.561 5.870 1.00 80.62 225 ILE A CA 1
ATOM 1786 C C . ILE A 1 225 ? -23.915 34.041 5.516 1.00 80.62 225 ILE A C 1
ATOM 1788 O O . ILE A 1 225 ? -23.433 34.896 6.257 1.00 80.62 225 ILE A O 1
ATOM 1792 N N . GLU A 1 226 ? -24.574 34.343 4.401 1.00 77.19 226 GLU A N 1
ATOM 1793 C CA . GLU A 1 226 ? -24.929 35.712 4.029 1.00 77.19 226 GLU A CA 1
ATOM 1794 C C . GLU A 1 226 ? -26.353 36.050 4.485 1.00 77.19 226 GLU A C 1
ATOM 1796 O O . GLU A 1 226 ? -27.229 35.184 4.564 1.00 77.19 226 GLU A O 1
ATOM 1801 N N . ALA A 1 227 ? -26.594 37.327 4.793 1.00 78.62 227 ALA A N 1
ATOM 1802 C CA . ALA A 1 227 ? -27.933 37.797 5.118 1.00 78.62 227 ALA A CA 1
ATOM 1803 C C . ALA A 1 227 ? -28.847 37.678 3.882 1.00 78.62 227 ALA A C 1
ATOM 1805 O O . ALA A 1 227 ? -28.430 38.042 2.780 1.00 78.62 227 ALA A O 1
ATOM 1806 N N . PRO A 1 228 ? -30.103 37.220 4.036 1.00 76.62 228 PRO A N 1
ATOM 1807 C CA . PRO A 1 228 ? -31.043 37.200 2.925 1.00 76.62 228 PRO A CA 1
ATOM 1808 C C . PRO A 1 228 ? -31.256 38.629 2.411 1.00 76.62 228 PRO A C 1
ATOM 1810 O O . PRO A 1 228 ? -31.553 39.539 3.185 1.00 76.62 228 PRO A O 1
ATO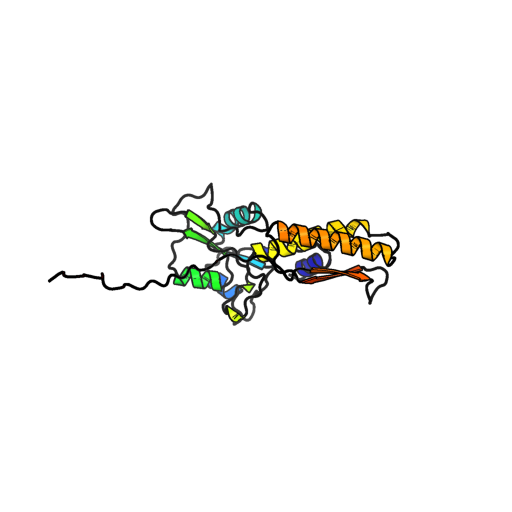M 1813 N N . VAL A 1 229 ? -31.117 38.837 1.098 1.00 73.00 229 VAL A N 1
ATOM 1814 C CA . VAL A 1 229 ? -31.383 40.135 0.465 1.00 73.00 229 VAL A CA 1
ATOM 1815 C C . VAL A 1 229 ? -32.887 40.416 0.524 1.00 73.00 229 VAL A C 1
ATOM 1817 O O . VAL A 1 229 ? -33.641 40.074 -0.385 1.00 73.00 229 VAL A O 1
ATOM 1820 N N . THR A 1 230 ? -33.359 41.045 1.597 1.00 63.78 230 THR A N 1
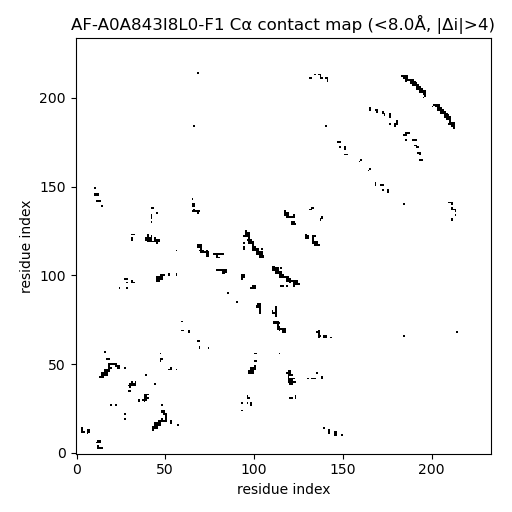ATOM 1821 C CA . THR A 1 230 ? -34.721 41.584 1.664 1.00 63.78 230 THR A CA 1
ATOM 1822 C C . THR A 1 230 ? -34.776 42.927 0.945 1.00 63.78 230 THR A C 1
ATOM 1824 O O . THR A 1 230 ? -34.435 43.962 1.512 1.00 63.78 230 THR A O 1
ATOM 1827 N N . THR A 1 231 ? -35.244 42.935 -0.304 1.00 58.53 231 THR A N 1
ATOM 1828 C CA . THR A 1 231 ? -35.748 44.161 -0.938 1.00 58.53 231 THR A CA 1
ATOM 1829 C C . THR A 1 231 ? -37.140 44.442 -0.375 1.00 58.53 231 THR A C 1
ATOM 1831 O O . THR A 1 231 ? -38.139 43.914 -0.859 1.00 58.53 231 THR A O 1
ATOM 1834 N N . VAL A 1 232 ? -37.227 45.263 0.673 1.00 56.44 232 VAL A N 1
ATOM 1835 C CA . VAL A 1 232 ? -38.513 45.847 1.075 1.00 56.44 232 VAL A CA 1
ATOM 1836 C C . VAL A 1 232 ? -38.856 46.899 0.021 1.00 56.44 232 VAL A C 1
ATOM 1838 O O . VAL A 1 232 ? -38.216 47.946 -0.042 1.00 56.44 232 VAL A O 1
ATOM 1841 N N . ARG A 1 233 ? -39.817 46.600 -0.860 1.00 50.22 233 ARG A N 1
ATOM 1842 C CA . ARG A 1 233 ? -40.398 47.612 -1.751 1.00 50.22 233 ARG A CA 1
ATOM 1843 C C . ARG A 1 233 ? -41.222 48.569 -0.886 1.00 50.22 233 ARG A C 1
ATOM 1845 O O . ARG A 1 233 ? -42.238 48.150 -0.337 1.00 50.22 233 ARG A O 1
ATOM 1852 N N . SER A 1 234 ? -40.738 49.801 -0.733 1.00 57.72 234 SER A N 1
ATOM 1853 C CA . SER A 1 234 ? -41.509 50.951 -0.239 1.00 57.72 234 SER A CA 1
ATOM 1854 C C . SER A 1 234 ? -42.574 51.369 -1.242 1.00 57.72 234 SER A C 1
ATOM 1856 O O . SER A 1 234 ? -42.226 51.362 -2.448 1.00 57.72 234 SER A O 1
#

Nearest PDB structures (foldseek):
  8q1i-assembly1_O  TM=7.044E-01  e=9.405E-09  Staphylococcus phage 812
  6rao-assembly1_D  TM=7.184E-01  e=1.145E-06  Serratia entomophila
  7b5h-assembly1_AO  TM=6.985E-01  e=2.884E-06  Nostoc sp. PCC 7120 = FACHB-418
  7ae0-assembly1_3A  TM=7.465E-01  e=3.183E-05  Algoriphagus machipongonensis
  6j0n-assembly1_t  TM=6.391E-01  e=1.264E-05  Photorhabdus asymbiotica subsp. asymbiotica ATCC 43949

Mean predicted aligned error: 6.26 Å